Protein AF-A0AA36NAX4-F1 (afdb_monomer_lite)

pLDDT: mean 83.72, std 18.08, range [35.62, 98.75]

Radius of gyration: 23.45 Å; chains: 1; bounding box: 44×73×79 Å

Foldseek 3Di:
DFDDFPPLAFEFLQAAPVDDPDDPPCLRQVVFQPDADFQFWKWFQPVDLQDIWTWGFRDKDDDDDPDDPCVPVRLQVIWTFTQTPVRDTDTHRSVRITTAFDLDPSHAHEYEYADPNVLLVCLQIHAAALEQEEEEACQQVPSQVSNVSGYVAYEYEYQDPVRQVNNCVVCVPHHYDNDDLLPCLVVVLVVVLVSCVPRPGFYEYEYDPDDPDACLVVSSSSSSVSVSCVVSVHDGSYYYYHDNVLSNLLVVQADSSRGGPPSRVSSCVRNVCPDPVVVCCVVVDPPPDDPDDDDDDPDDDDDDDD

InterPro domains:
  IPR029063 S-adenosyl-L-methionine-dependent methyltransferase superfamily [G3DSA:3.40.50.150] (99-221)
  IPR029063 S-adenosyl-L-methionine-dependent methyltransferase superfamily [SSF53335] (93-196)

Organism: NCBI:txid2562239

Structure (mmCIF, N/CA/C/O backbone):
data_AF-A0AA36NAX4-F1
#
_entry.id   AF-A0AA36NAX4-F1
#
loop_
_atom_site.group_PDB
_atom_site.id
_atom_site.type_symbol
_atom_site.label_atom_id
_atom_site.label_alt_id
_atom_site.label_comp_id
_atom_site.label_asym_id
_atom_site.label_entity_id
_atom_site.label_seq_id
_atom_site.pdbx_PDB_ins_code
_atom_site.Cartn_x
_atom_site.Cartn_y
_atom_site.Cartn_z
_atom_site.occupancy
_atom_site.B_iso_or_equiv
_atom_site.auth_seq_id
_atom_site.auth_comp_id
_atom_site.auth_asym_id
_atom_site.auth_atom_id
_atom_site.pdbx_PDB_model_num
ATOM 1 N N . MET A 1 1 ? 23.632 -6.829 -11.478 1.00 77.12 1 MET A N 1
ATOM 2 C CA . MET A 1 1 ? 22.414 -7.329 -10.798 1.00 77.12 1 MET A CA 1
ATOM 3 C C . MET A 1 1 ? 21.857 -6.196 -9.960 1.00 77.12 1 MET A C 1
ATOM 5 O O . MET A 1 1 ? 22.645 -5.358 -9.546 1.00 77.12 1 MET A O 1
ATOM 9 N N . LEU A 1 2 ? 20.540 -6.130 -9.770 1.00 88.38 2 LEU A N 1
ATOM 10 C CA . LEU A 1 2 ? 19.934 -5.107 -8.916 1.00 88.38 2 LEU A CA 1
ATOM 11 C C . LEU A 1 2 ? 20.130 -5.489 -7.441 1.00 88.38 2 LEU A C 1
ATOM 13 O O . LEU A 1 2 ? 19.955 -6.659 -7.095 1.00 88.38 2 LEU A O 1
ATOM 17 N N . SER A 1 3 ? 20.492 -4.526 -6.590 1.00 94.94 3 SER A N 1
ATOM 18 C CA . SER A 1 3 ? 20.487 -4.693 -5.129 1.00 94.94 3 SER A CA 1
ATOM 19 C C . SER A 1 3 ? 19.069 -5.011 -4.641 1.00 94.94 3 SER A C 1
ATOM 21 O O . SER A 1 3 ? 18.100 -4.685 -5.326 1.00 94.94 3 SER A O 1
ATOM 23 N N . LEU A 1 4 ? 18.937 -5.688 -3.494 1.00 96.88 4 LEU A N 1
ATOM 24 C CA . LEU A 1 4 ? 17.644 -5.893 -2.831 1.00 96.88 4 LEU A CA 1
ATOM 25 C C . LEU A 1 4 ? 17.225 -4.569 -2.171 1.00 96.88 4 LEU A C 1
ATOM 27 O O . LEU A 1 4 ? 17.870 -4.175 -1.198 1.00 96.88 4 LEU A O 1
ATOM 31 N N . PRO A 1 5 ? 16.187 -3.872 -2.669 1.00 97.12 5 PRO A N 1
ATOM 32 C CA . PRO A 1 5 ? 15.693 -2.677 -2.007 1.00 97.12 5 PRO A CA 1
ATOM 33 C C . PRO A 1 5 ? 14.958 -3.062 -0.727 1.00 97.12 5 PRO A C 1
ATOM 35 O O . PRO A 1 5 ? 14.409 -4.162 -0.634 1.00 97.12 5 PRO A O 1
ATOM 38 N N . PHE A 1 6 ? 14.899 -2.148 0.242 1.00 96.88 6 PHE A N 1
ATOM 39 C CA . PHE A 1 6 ? 14.135 -2.357 1.475 1.00 96.88 6 PHE A CA 1
ATOM 40 C C . PHE A 1 6 ? 14.527 -3.662 2.194 1.00 96.88 6 PHE A C 1
ATOM 42 O O . PHE A 1 6 ? 13.666 -4.441 2.600 1.00 96.88 6 PHE A O 1
ATOM 49 N N . ALA A 1 7 ? 15.829 -3.943 2.314 1.00 96.06 7 ALA A N 1
ATOM 50 C CA . ALA A 1 7 ? 16.318 -5.190 2.914 1.00 96.06 7 ALA A CA 1
ATOM 51 C C . ALA A 1 7 ? 15.950 -5.328 4.406 1.00 96.06 7 ALA A C 1
ATOM 53 O O . ALA A 1 7 ? 15.834 -6.442 4.906 1.00 96.06 7 ALA A O 1
ATOM 54 N N . GLY A 1 8 ? 15.738 -4.202 5.100 1.00 94.7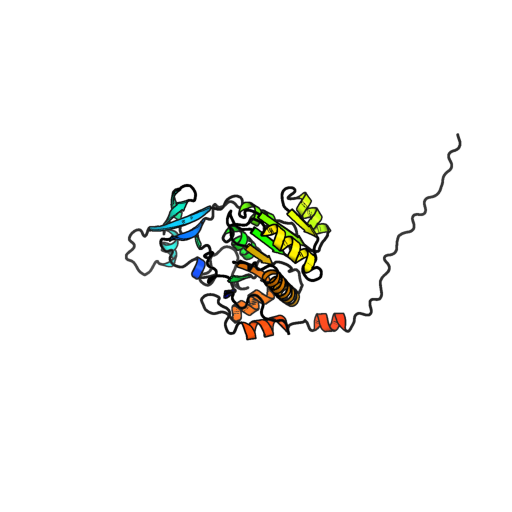5 8 GLY A N 1
ATOM 55 C CA . GLY A 1 8 ? 15.228 -4.166 6.475 1.00 94.75 8 GLY A CA 1
ATOM 56 C C . GLY A 1 8 ? 13.707 -4.313 6.590 1.00 94.75 8 GLY A C 1
ATOM 57 O O . GLY A 1 8 ? 13.187 -4.365 7.701 1.00 94.75 8 GLY A O 1
ATOM 58 N N . HIS A 1 9 ? 12.981 -4.369 5.470 1.00 96.06 9 HIS A N 1
ATOM 59 C CA . HIS A 1 9 ? 11.532 -4.541 5.467 1.00 96.06 9 HIS A CA 1
ATOM 60 C C . HIS A 1 9 ? 11.171 -6.013 5.374 1.00 96.06 9 HIS A C 1
ATOM 62 O O . HIS A 1 9 ? 11.840 -6.823 4.734 1.00 96.06 9 HIS A O 1
ATOM 68 N N . ARG A 1 10 ? 10.017 -6.351 5.934 1.00 95.06 10 ARG A N 1
ATOM 69 C CA . ARG A 1 10 ? 9.419 -7.663 5.753 1.00 95.06 10 ARG A CA 1
ATOM 70 C C . ARG A 1 10 ? 8.683 -7.729 4.416 1.00 95.06 10 ARG A C 1
ATOM 72 O O . ARG A 1 10 ? 7.673 -7.052 4.222 1.00 95.06 10 ARG A O 1
ATOM 79 N N . TRP A 1 11 ? 9.176 -8.560 3.504 1.00 96.12 11 TRP A N 1
ATOM 80 C CA . TRP A 1 11 ? 8.568 -8.771 2.191 1.00 96.12 11 TRP A CA 1
ATOM 81 C C . TRP A 1 11 ? 7.525 -9.878 2.232 1.00 96.12 11 TRP A C 1
ATOM 83 O O . TRP A 1 11 ? 7.811 -10.992 2.676 1.00 96.12 11 TRP A O 1
ATOM 93 N N . GLN A 1 12 ? 6.325 -9.576 1.740 1.00 94.31 12 GLN A N 1
ATOM 94 C CA . GLN A 1 12 ? 5.207 -10.506 1.773 1.00 94.31 12 GLN A CA 1
ATOM 95 C C . GLN A 1 12 ? 4.474 -10.573 0.431 1.00 94.31 12 GLN A C 1
ATOM 97 O O . GLN A 1 12 ? 4.170 -9.553 -0.194 1.00 94.31 12 GLN A O 1
ATOM 102 N N . CYS A 1 13 ? 4.128 -11.787 0.004 1.00 92.69 13 CYS A N 1
ATOM 103 C CA . CYS A 1 13 ? 3.088 -12.002 -0.989 1.00 92.69 13 CYS A CA 1
ATOM 104 C C . CYS A 1 13 ? 1.741 -11.764 -0.308 1.00 92.69 13 CYS A C 1
ATOM 106 O O . CYS A 1 13 ? 1.231 -12.621 0.411 1.00 92.69 13 CYS A O 1
ATOM 108 N N . ALA A 1 14 ? 1.186 -10.571 -0.503 1.00 88.19 14 ALA A N 1
ATOM 109 C CA . ALA A 1 14 ? -0.112 -10.250 0.052 1.00 88.19 14 ALA A CA 1
ATOM 110 C C . ALA A 1 14 ? -1.218 -10.923 -0.754 1.00 88.19 14 ALA A C 1
ATOM 112 O O . ALA A 1 14 ? -2.140 -11.403 -0.126 1.00 88.19 14 ALA A O 1
ATOM 113 N N . GLN A 1 15 ? -1.142 -10.977 -2.091 1.00 86.31 15 GLN A N 1
ATOM 114 C CA . GLN A 1 15 ? -2.156 -11.638 -2.924 1.00 86.31 15 GLN A CA 1
ATOM 115 C C . GLN A 1 15 ? -1.550 -12.375 -4.129 1.00 86.31 15 GLN A C 1
ATOM 117 O O . GLN A 1 15 ? -0.899 -11.748 -4.970 1.00 86.31 15 GLN A O 1
ATOM 122 N N . GLY A 1 16 ? -1.842 -13.671 -4.262 1.00 75.69 16 GLY A N 1
ATOM 123 C CA . GLY A 1 16 ? -1.428 -14.516 -5.388 1.00 75.69 16 GLY A CA 1
ATOM 124 C C . GLY A 1 16 ? -2.436 -14.574 -6.555 1.00 75.69 16 GLY A C 1
ATOM 125 O O . GLY A 1 16 ? -3.598 -14.200 -6.408 1.00 75.69 16 GLY A O 1
ATOM 126 N N . PRO A 1 17 ? -2.039 -15.101 -7.732 1.00 80.38 17 PRO A N 1
ATOM 127 C CA . PRO A 1 17 ? -2.880 -15.154 -8.940 1.00 80.38 17 PRO A CA 1
ATOM 128 C C . PRO A 1 17 ? -4.111 -16.066 -8.827 1.00 80.38 17 PRO A C 1
ATOM 130 O O . PRO A 1 17 ? -5.062 -15.917 -9.589 1.00 80.38 17 PRO A O 1
ATOM 133 N N . LYS A 1 18 ? -4.092 -17.044 -7.914 1.00 80.06 18 LYS A N 1
ATOM 134 C CA . LYS A 1 18 ? -5.198 -17.999 -7.715 1.00 80.06 18 LYS A CA 1
ATOM 135 C C . LYS A 1 18 ? -6.287 -17.465 -6.780 1.00 80.06 18 LYS A C 1
ATOM 137 O O . LYS A 1 18 ? -7.308 -18.121 -6.602 1.00 80.06 18 LYS A O 1
ATOM 142 N N . GLU A 1 19 ? -6.068 -16.304 -6.173 1.00 71.31 19 GLU A N 1
ATOM 143 C CA . GLU A 1 19 ? -6.974 -15.720 -5.190 1.00 71.31 19 GLU A CA 1
ATOM 144 C C . GLU A 1 19 ? -7.955 -14.788 -5.904 1.00 71.31 19 GLU A C 1
ATOM 146 O O . GLU A 1 19 ? -7.563 -13.785 -6.509 1.00 71.31 19 GLU A O 1
ATOM 151 N N . GLN A 1 20 ? -9.237 -15.156 -5.878 1.00 63.59 20 GLN A N 1
ATOM 152 C CA . GLN A 1 20 ? -10.295 -14.416 -6.560 1.00 63.59 20 GLN A CA 1
ATOM 153 C C . GLN A 1 20 ? -10.750 -13.170 -5.784 1.00 63.59 20 GLN A C 1
ATOM 155 O O . GLN A 1 20 ? -10.435 -12.952 -4.615 1.00 63.59 20 GLN A O 1
ATOM 160 N N . ARG A 1 21 ? -11.514 -12.325 -6.477 1.00 64.50 21 ARG A N 1
ATOM 161 C CA . ARG A 1 21 ? -12.060 -11.062 -5.977 1.00 64.50 21 ARG A CA 1
ATOM 162 C C . ARG A 1 21 ? -13.162 -11.322 -4.942 1.00 64.50 21 ARG A C 1
ATOM 164 O O . ARG A 1 21 ? -14.102 -12.046 -5.235 1.00 64.50 21 ARG A O 1
ATOM 171 N N . GLY A 1 22 ? -13.099 -10.650 -3.793 1.00 54.47 22 GLY A N 1
ATOM 172 C CA . GLY A 1 22 ? -14.242 -10.508 -2.877 1.00 54.47 22 GLY A CA 1
ATOM 173 C C . GLY A 1 22 ? -14.146 -11.283 -1.565 1.00 54.47 22 GLY A C 1
ATOM 174 O O . GLY A 1 22 ? -14.607 -10.763 -0.552 1.00 54.47 22 GLY A O 1
ATOM 175 N N . ASP A 1 23 ? -13.461 -12.425 -1.538 1.00 50.50 23 ASP A N 1
ATOM 176 C CA . ASP A 1 23 ? -13.314 -13.211 -0.314 1.00 50.50 23 ASP A CA 1
ATOM 177 C C . ASP A 1 23 ? -11.950 -12.977 0.337 1.00 50.50 23 ASP A C 1
ATOM 179 O O . ASP A 1 23 ? -10.900 -12.999 -0.306 1.00 50.50 23 ASP A O 1
ATOM 183 N N . PHE A 1 24 ? -11.973 -12.722 1.644 1.00 53.16 24 PHE A N 1
ATOM 184 C CA . PHE A 1 24 ? -10.791 -12.792 2.494 1.00 53.16 24 PHE A CA 1
ATOM 185 C C . PHE A 1 24 ? -10.328 -14.254 2.516 1.00 53.16 24 PHE A C 1
ATOM 187 O O . PHE A 1 24 ? -10.783 -15.039 3.348 1.00 53.16 24 PHE A O 1
ATOM 194 N N . PHE A 1 25 ? -9.507 -14.666 1.548 1.00 50.22 25 PHE A N 1
ATOM 195 C CA . PHE A 1 25 ? -9.034 -16.045 1.515 1.00 50.22 25 PHE A CA 1
ATOM 196 C C . PHE A 1 25 ? -8.215 -16.340 2.783 1.00 50.22 25 PHE A C 1
ATOM 198 O O . PHE A 1 25 ? -7.435 -15.493 3.206 1.00 50.22 25 PHE A O 1
ATOM 205 N N . PRO A 1 26 ? -8.312 -17.545 3.372 1.00 46.97 26 PRO A N 1
ATOM 206 C CA . PRO A 1 26 ? -7.581 -17.910 4.593 1.00 46.97 26 PRO A CA 1
ATOM 207 C C . PRO A 1 26 ? -6.050 -17.778 4.501 1.00 46.97 26 PRO A C 1
ATOM 209 O O . PRO A 1 26 ? -5.373 -17.741 5.526 1.00 46.97 26 PRO A O 1
ATOM 212 N N . ARG A 1 27 ? -5.499 -17.732 3.280 1.00 50.09 27 ARG A N 1
ATOM 213 C CA . ARG A 1 27 ? -4.065 -17.529 3.009 1.00 50.09 27 ARG A CA 1
ATOM 214 C C . ARG A 1 27 ? -3.695 -16.065 2.762 1.00 50.09 27 ARG A C 1
ATOM 216 O O . ARG A 1 27 ? -2.524 -15.719 2.868 1.00 50.09 27 ARG A O 1
ATOM 223 N N . TRP A 1 28 ? -4.686 -15.217 2.487 1.00 53.88 28 TRP A N 1
ATOM 224 C CA . TRP A 1 28 ? -4.515 -13.786 2.281 1.00 53.88 28 TRP A CA 1
ATOM 225 C C . TRP A 1 28 ? -4.147 -13.148 3.615 1.00 53.88 28 TRP A C 1
ATOM 227 O O . TRP A 1 28 ? -5.015 -12.992 4.471 1.00 53.88 28 TRP A O 1
ATOM 237 N N . ALA A 1 29 ? -2.857 -12.847 3.799 1.00 59.88 29 ALA A N 1
ATOM 238 C CA . ALA A 1 29 ? -2.306 -12.197 4.981 1.00 59.88 29 ALA A CA 1
ATOM 239 C C . ALA A 1 29 ? -3.012 -12.660 6.265 1.00 59.88 29 ALA A C 1
ATOM 241 O O . ALA A 1 29 ? -3.766 -11.910 6.876 1.00 59.88 29 ALA A O 1
ATOM 242 N N . SER A 1 30 ? -2.798 -13.911 6.679 1.00 62.91 30 SER A N 1
ATOM 243 C CA . SER A 1 30 ? -3.402 -14.470 7.904 1.00 62.91 30 SER A CA 1
ATOM 244 C C . SER A 1 30 ? -3.198 -13.571 9.135 1.00 62.91 30 SER A C 1
ATOM 246 O O . SER A 1 30 ? -3.990 -13.579 10.071 1.00 62.91 30 SER A O 1
ATOM 248 N N . GLN A 1 31 ? -2.178 -12.717 9.102 1.00 69.56 31 GLN A N 1
ATOM 249 C CA . GLN A 1 31 ? -1.897 -11.671 10.085 1.00 69.56 31 GLN A CA 1
ATOM 250 C C . GLN A 1 31 ? -2.885 -10.503 10.086 1.00 69.56 31 GLN A C 1
ATOM 252 O O . GLN A 1 31 ? -2.986 -9.813 11.090 1.00 69.56 31 GLN A O 1
ATOM 257 N N . LEU A 1 32 ? -3.607 -10.260 8.999 1.00 71.81 32 LEU A N 1
ATOM 258 C CA . LEU A 1 32 ? -4.651 -9.246 8.902 1.00 71.81 32 LEU A CA 1
ATOM 259 C C . LEU A 1 32 ? -6.005 -9.732 9.436 1.00 71.81 32 LEU A C 1
ATOM 261 O O . LEU A 1 32 ? -6.805 -8.905 9.870 1.00 71.81 32 LEU A O 1
ATOM 265 N N . PHE A 1 33 ? -6.244 -11.052 9.415 1.00 70.25 33 PHE A N 1
ATOM 266 C CA . PHE A 1 33 ? -7.544 -11.678 9.730 1.00 70.25 33 PHE A CA 1
ATOM 267 C C . PHE A 1 33 ? -7.512 -12.694 10.869 1.00 70.25 33 PHE A C 1
ATOM 269 O O . PHE A 1 33 ? -8.559 -13.238 11.241 1.00 70.25 33 PHE A O 1
ATOM 276 N N . GLY A 1 34 ? -6.330 -12.957 11.427 1.00 76.00 34 GLY A N 1
ATOM 277 C CA . GLY A 1 34 ? -6.166 -13.765 12.626 1.00 76.00 34 GLY A CA 1
ATOM 278 C C . GLY A 1 34 ? -6.962 -13.201 13.810 1.00 76.00 34 GLY A C 1
ATOM 279 O O . GLY A 1 34 ? -7.587 -12.145 13.696 1.00 76.00 34 GLY A O 1
ATOM 280 N N . PRO A 1 35 ? -6.970 -13.898 14.955 1.00 83.44 35 PRO A N 1
ATOM 281 C CA . PRO A 1 35 ? -7.659 -13.416 16.149 1.00 83.44 35 PRO A CA 1
ATOM 282 C C . PRO A 1 35 ? -7.229 -11.986 16.488 1.00 83.44 35 PRO A C 1
ATOM 284 O O . PRO A 1 35 ? -6.025 -11.700 16.507 1.00 83.44 35 PRO A O 1
ATOM 287 N N . PHE A 1 36 ? -8.206 -11.106 16.708 1.00 88.38 36 PHE A N 1
ATOM 288 C CA . PHE A 1 36 ? -7.967 -9.718 17.096 1.00 88.38 36 PHE A CA 1
ATOM 289 C C . PHE A 1 36 ? -7.667 -9.654 18.593 1.00 88.38 36 PHE A C 1
ATOM 291 O O . PHE A 1 36 ? -8.252 -10.388 19.386 1.00 88.38 36 PHE A O 1
ATOM 298 N N . ARG A 1 37 ? -6.736 -8.790 18.986 1.00 91.69 37 ARG A N 1
ATOM 299 C CA . ARG A 1 37 ? -6.326 -8.600 20.379 1.00 91.69 37 ARG A CA 1
ATOM 300 C C . ARG A 1 37 ? -6.706 -7.197 20.844 1.00 91.69 37 ARG A C 1
ATOM 302 O O . ARG A 1 37 ? -6.683 -6.279 20.027 1.00 91.69 37 ARG A O 1
ATOM 309 N N . PRO A 1 38 ? -7.032 -7.006 22.134 1.00 94.56 38 PRO A N 1
ATOM 310 C CA . PRO A 1 38 ? -7.132 -5.669 22.707 1.00 94.56 38 PRO A CA 1
ATOM 311 C C . PRO A 1 38 ? -5.889 -4.829 22.379 1.00 94.56 38 PRO A C 1
ATOM 313 O O . PRO A 1 38 ? -4.770 -5.324 22.510 1.00 94.56 38 PRO A O 1
ATOM 316 N N . GLY A 1 39 ? -6.092 -3.591 21.933 1.00 93.69 39 GLY A N 1
ATOM 317 C CA . GLY A 1 39 ? -5.038 -2.679 21.483 1.00 93.69 39 GLY A CA 1
ATOM 318 C C . GLY A 1 39 ? -4.692 -2.770 19.992 1.00 93.69 39 GLY A C 1
ATOM 319 O O . GLY A 1 39 ? -4.029 -1.872 19.476 1.00 93.69 39 GLY A O 1
ATOM 320 N N . ASP A 1 40 ? -5.152 -3.797 19.266 1.00 93.56 40 ASP A N 1
ATOM 321 C CA . ASP A 1 40 ? -4.969 -3.846 17.812 1.00 93.56 40 ASP A CA 1
ATOM 322 C C . ASP A 1 40 ? -5.661 -2.653 17.147 1.00 93.56 40 ASP A C 1
ATOM 324 O O . ASP A 1 40 ? -6.830 -2.372 17.414 1.00 93.56 40 ASP A O 1
ATOM 328 N N . VAL A 1 41 ? -4.986 -2.013 16.195 1.00 94.38 41 VAL A N 1
ATOM 329 C CA . VAL A 1 41 ? -5.625 -1.030 15.314 1.00 94.38 41 VAL A CA 1
ATOM 330 C C . VAL A 1 41 ? -6.233 -1.759 14.121 1.00 94.38 41 VAL A C 1
ATOM 332 O O . VAL A 1 41 ? -5.578 -2.579 13.475 1.00 94.38 41 VAL A O 1
ATOM 335 N N . VAL A 1 42 ? -7.490 -1.461 13.808 1.00 94.00 42 VAL A N 1
ATOM 336 C CA . VAL A 1 42 ? -8.226 -2.045 12.684 1.00 94.00 42 VAL A CA 1
ATOM 337 C C . VAL A 1 42 ? -8.839 -0.966 11.804 1.00 94.00 42 VAL A C 1
ATOM 339 O O . VAL A 1 42 ? -9.363 0.030 12.294 1.00 94.00 42 VAL A O 1
ATOM 342 N N . ALA A 1 43 ? -8.817 -1.184 10.495 1.00 92.81 43 ALA A N 1
ATOM 343 C CA . ALA A 1 43 ? -9.618 -0.450 9.538 1.00 92.81 43 ALA A CA 1
ATOM 344 C C . ALA A 1 43 ? -11.001 -1.092 9.438 1.00 92.81 43 ALA A C 1
ATOM 346 O O . ALA A 1 43 ? -11.133 -2.302 9.234 1.00 92.81 43 ALA A O 1
ATOM 347 N N . VAL A 1 44 ? -12.033 -0.265 9.572 1.00 90.69 44 VAL A N 1
ATOM 348 C CA . VAL A 1 44 ? -13.432 -0.678 9.473 1.00 90.69 44 VAL A CA 1
ATOM 349 C C . VAL A 1 44 ? -13.964 -0.386 8.073 1.00 90.69 44 VAL A C 1
ATOM 351 O O . VAL A 1 44 ? -14.040 0.769 7.654 1.00 90.69 44 VAL A O 1
ATOM 354 N N . ASP A 1 45 ? -14.403 -1.429 7.374 1.00 86.69 45 ASP A N 1
ATOM 355 C CA . ASP A 1 45 ? -15.119 -1.330 6.106 1.00 86.69 45 ASP A CA 1
ATOM 356 C C . ASP A 1 45 ? -16.517 -0.742 6.335 1.00 86.69 45 ASP A C 1
ATOM 358 O O . ASP A 1 45 ? -17.405 -1.384 6.908 1.00 86.69 45 ASP A O 1
ATOM 362 N N . GLN A 1 46 ? -16.726 0.497 5.889 1.00 80.38 46 GLN A N 1
ATOM 363 C CA . GLN A 1 46 ? -18.001 1.205 6.004 1.00 80.38 46 GLN A CA 1
ATOM 364 C C . GLN A 1 46 ? -18.939 0.987 4.808 1.00 80.38 46 GLN A C 1
ATOM 366 O O . GLN A 1 46 ? -19.957 1.668 4.724 1.00 80.38 46 GLN A O 1
ATOM 371 N N . HIS A 1 47 ? -18.624 0.071 3.884 1.00 77.88 47 HIS A N 1
ATOM 372 C CA . HIS A 1 47 ? -19.327 -0.104 2.603 1.00 77.88 47 HIS A CA 1
ATOM 373 C C . HIS A 1 47 ? -19.322 1.146 1.705 1.00 77.88 47 HIS A C 1
ATOM 375 O O . HIS A 1 47 ? -20.000 1.183 0.681 1.00 77.88 47 HIS A O 1
ATOM 381 N N . THR A 1 48 ? -18.536 2.164 2.057 1.00 74.88 48 THR A N 1
ATOM 382 C CA . THR A 1 48 ? -18.321 3.362 1.248 1.00 74.88 48 THR A CA 1
ATOM 383 C C . THR A 1 48 ? -16.826 3.556 1.042 1.00 74.88 48 THR A C 1
ATOM 385 O O . THR A 1 48 ? -16.018 3.225 1.906 1.00 74.88 48 THR A O 1
ATOM 388 N N . ASN A 1 49 ? -16.446 4.096 -0.116 1.00 65.38 49 ASN A N 1
ATOM 389 C CA . ASN A 1 49 ? -15.045 4.426 -0.398 1.00 65.38 49 ASN A CA 1
ATOM 390 C C . ASN A 1 49 ? -14.621 5.761 0.222 1.00 65.38 49 ASN A C 1
ATOM 392 O O . ASN A 1 49 ? -13.443 6.084 0.197 1.00 65.38 49 ASN A O 1
ATOM 396 N N . GLN A 1 50 ? -15.575 6.545 0.727 1.00 64.94 50 GLN A N 1
ATOM 397 C CA . GLN A 1 50 ? -15.336 7.933 1.116 1.00 64.94 50 GLN A CA 1
ATOM 398 C C . GLN A 1 50 ? -14.894 8.078 2.567 1.00 64.94 50 GLN A C 1
ATOM 400 O O . GLN A 1 50 ? -14.327 9.102 2.931 1.00 64.94 50 GLN A O 1
ATOM 405 N N . ARG A 1 51 ? -15.179 7.084 3.415 1.00 67.94 51 ARG A N 1
ATOM 406 C CA . ARG A 1 51 ? -14.835 7.118 4.834 1.00 67.94 51 ARG A CA 1
ATOM 407 C C . ARG A 1 51 ? -14.493 5.709 5.285 1.00 67.94 51 ARG A C 1
ATOM 409 O O . ARG A 1 51 ? -15.351 4.831 5.284 1.00 67.94 51 ARG A O 1
ATOM 416 N N . HIS A 1 52 ? -13.244 5.489 5.668 1.00 70.62 52 HIS A N 1
ATOM 417 C CA . HIS A 1 52 ? -12.931 4.401 6.582 1.00 70.62 52 HIS A CA 1
ATOM 418 C C . HIS A 1 52 ? -12.600 5.002 7.938 1.00 70.62 52 HIS A C 1
ATOM 420 O O . HIS A 1 52 ? -12.264 6.180 8.065 1.00 70.62 52 HIS A O 1
ATOM 426 N N . LEU A 1 53 ? -12.696 4.162 8.955 1.00 85.44 53 LEU A N 1
ATOM 427 C CA . LEU A 1 53 ? -12.397 4.530 10.320 1.00 85.44 53 LEU A CA 1
ATOM 428 C C . LEU A 1 53 ? -11.361 3.550 10.845 1.00 85.44 53 LEU A C 1
ATOM 430 O O . LEU A 1 53 ? -11.623 2.346 10.878 1.00 85.44 53 LEU A O 1
ATOM 434 N N . HIS A 1 54 ? -10.190 4.064 11.211 1.00 93.31 54 HIS A N 1
ATOM 435 C CA . HIS A 1 54 ? -9.285 3.319 12.071 1.00 93.31 54 HIS A CA 1
ATOM 436 C C . HIS A 1 54 ? -9.845 3.357 13.491 1.00 93.31 54 HIS A C 1
ATOM 438 O O . HIS A 1 54 ? -10.281 4.405 13.971 1.00 93.31 54 HIS A O 1
ATOM 444 N N . ALA A 1 55 ? -9.875 2.199 14.129 1.00 94.88 55 ALA A N 1
ATOM 445 C CA . ALA A 1 55 ? -10.382 2.022 15.474 1.00 94.88 55 ALA A CA 1
ATOM 446 C C . ALA A 1 55 ? -9.479 1.056 16.235 1.00 94.88 55 ALA A C 1
ATOM 448 O O . ALA A 1 55 ? -8.816 0.214 15.634 1.00 94.88 55 ALA A O 1
ATOM 449 N N . GLU A 1 56 ? -9.468 1.173 17.552 1.00 96.19 56 GLU A N 1
ATOM 450 C CA . GLU A 1 56 ? -8.743 0.262 18.427 1.00 96.19 56 GLU A CA 1
ATOM 451 C C . GLU A 1 56 ? -9.681 -0.852 18.888 1.00 96.19 56 GLU A C 1
ATOM 453 O O . GLU A 1 56 ? -10.817 -0.603 19.300 1.00 96.19 56 GLU A O 1
ATOM 458 N N . VAL A 1 57 ? -9.225 -2.096 18.829 1.00 95.94 57 VAL A N 1
ATOM 459 C CA . VAL A 1 57 ? -9.953 -3.233 19.383 1.00 95.94 57 VAL A CA 1
ATOM 460 C C . VAL A 1 57 ? -9.909 -3.140 20.902 1.00 95.94 57 VAL A C 1
ATOM 462 O O . VAL A 1 57 ? -8.842 -3.151 21.501 1.00 95.94 57 VAL A O 1
ATOM 465 N N . VAL A 1 58 ? -11.073 -3.094 21.545 1.00 96.62 58 VAL A N 1
ATOM 466 C CA . VAL A 1 58 ? -11.178 -3.148 23.011 1.00 96.62 58 VAL A CA 1
ATOM 467 C C . VAL A 1 58 ? -11.252 -4.597 23.475 1.00 96.62 58 VAL A C 1
ATOM 469 O O . VAL A 1 58 ? -10.566 -4.984 24.414 1.00 96.62 58 VAL A O 1
ATOM 472 N N . ARG A 1 59 ? -12.093 -5.405 22.820 1.00 94.00 59 ARG A N 1
ATOM 473 C CA . ARG A 1 59 ? -12.204 -6.856 23.035 1.00 94.00 59 ARG A CA 1
ATOM 474 C C . ARG A 1 59 ? -13.002 -7.521 21.917 1.00 94.00 59 ARG A C 1
ATOM 476 O O . ARG A 1 59 ? -13.837 -6.878 21.279 1.00 94.00 59 ARG A O 1
ATOM 483 N N . GLU A 1 60 ? -12.786 -8.817 21.733 1.00 88.19 60 GLU A N 1
ATOM 484 C CA . GLU A 1 60 ? -13.650 -9.671 20.915 1.00 88.19 60 GLU A CA 1
ATOM 485 C C . GLU A 1 60 ? -14.870 -10.094 21.747 1.00 88.19 60 GLU A C 1
ATOM 487 O O . GLU A 1 60 ? -14.741 -10.499 22.905 1.00 88.19 60 GLU A O 1
ATOM 492 N N . LEU A 1 61 ? -16.067 -9.933 21.183 1.00 83.25 61 LEU A N 1
ATOM 493 C CA . LEU A 1 61 ? -17.318 -10.381 21.780 1.00 83.25 61 LEU A CA 1
ATOM 494 C C . LEU A 1 61 ? -17.609 -11.773 21.221 1.00 83.25 61 LEU A C 1
ATOM 496 O O . LEU A 1 61 ? -18.097 -11.926 20.100 1.00 83.25 61 LEU A O 1
ATOM 500 N N . VAL A 1 62 ? -17.242 -12.793 21.993 1.00 77.56 62 VAL A N 1
ATOM 501 C CA . VAL A 1 62 ? -17.598 -14.181 21.697 1.00 77.56 62 VAL A CA 1
ATOM 502 C C . VAL A 1 62 ? -18.874 -14.490 22.468 1.00 77.56 62 VAL A C 1
ATOM 504 O O . VAL A 1 62 ? -18.845 -14.600 23.692 1.00 77.56 62 VAL A O 1
ATOM 507 N N . GLU A 1 63 ? -20.004 -14.602 21.775 1.00 61.91 63 GLU A N 1
ATOM 508 C CA . GLU A 1 63 ? -21.199 -15.189 22.385 1.00 61.91 63 GLU A CA 1
ATOM 509 C C . GLU A 1 63 ? -20.998 -16.705 22.493 1.00 61.91 63 GLU A C 1
ATOM 511 O O . GLU A 1 63 ? -20.642 -17.355 21.510 1.00 61.91 63 GLU A O 1
ATOM 516 N N . GLY A 1 64 ? -21.162 -17.238 23.710 1.00 54.00 64 GLY A N 1
ATOM 517 C CA . GLY A 1 64 ? -20.783 -18.591 24.128 1.00 54.00 64 GLY A CA 1
ATOM 518 C C . GLY A 1 64 ? -21.244 -19.711 23.196 1.00 54.00 64 GLY A C 1
ATOM 519 O O . GLY A 1 64 ? -22.372 -20.189 23.280 1.00 54.00 64 GLY A O 1
ATOM 520 N N . LEU A 1 65 ? -20.331 -20.167 22.344 1.00 53.53 65 LEU A N 1
ATOM 521 C CA . LEU A 1 65 ? -20.541 -21.282 21.430 1.00 53.53 65 LEU A CA 1
ATOM 522 C C . LEU A 1 65 ? -19.559 -22.397 21.784 1.00 53.53 65 LEU A C 1
ATOM 524 O O . LEU A 1 65 ? -18.403 -22.370 21.376 1.00 53.53 65 LEU A O 1
ATOM 528 N N . GLU A 1 66 ? -20.036 -23.373 22.554 1.00 51.75 66 GLU A N 1
ATOM 529 C CA . GLU A 1 66 ? -19.273 -24.545 23.007 1.00 51.75 66 GLU A CA 1
ATOM 530 C C . GLU A 1 66 ? -19.227 -25.697 21.978 1.00 51.75 66 GLU A C 1
ATOM 532 O O . GLU A 1 66 ? -19.238 -26.863 22.358 1.00 51.75 66 GLU A O 1
ATOM 537 N N . HIS A 1 67 ? -19.191 -25.431 20.665 1.00 52.41 67 HIS A N 1
ATOM 538 C CA . HIS A 1 67 ? -19.158 -26.523 19.677 1.00 52.41 67 HIS A CA 1
ATOM 539 C C . HIS A 1 67 ? -18.142 -26.331 18.543 1.00 52.41 67 HIS A C 1
ATOM 541 O O . HIS A 1 67 ? -18.221 -25.386 17.756 1.00 52.41 67 HIS A O 1
ATOM 547 N N . ASP A 1 68 ? -17.238 -27.311 18.439 1.00 55.28 68 ASP A N 1
ATOM 548 C CA . ASP A 1 68 ? -16.061 -27.364 17.559 1.00 55.28 68 ASP A CA 1
ATOM 549 C C . ASP A 1 68 ? -16.364 -27.471 16.050 1.00 55.28 68 ASP A C 1
ATOM 551 O O . ASP A 1 68 ? -15.504 -27.170 15.223 1.00 55.28 68 ASP A O 1
ATOM 555 N N . GLU A 1 69 ? -17.578 -27.845 15.638 1.00 48.03 69 GLU A N 1
ATOM 556 C CA . GLU A 1 69 ? -17.821 -28.251 14.240 1.00 48.03 69 GLU A CA 1
ATOM 557 C C . GLU A 1 69 ? -18.360 -27.143 13.308 1.00 48.03 69 GLU A C 1
ATOM 559 O O . GLU A 1 69 ? -18.479 -27.350 12.101 1.00 48.03 69 GLU A O 1
ATOM 564 N N . LEU A 1 70 ? -18.624 -25.926 13.806 1.00 53.19 70 LEU A N 1
ATOM 565 C CA . LEU A 1 70 ? -19.189 -24.815 13.007 1.00 53.19 70 LEU A CA 1
ATOM 566 C C . LEU A 1 70 ? -18.268 -23.585 12.877 1.00 53.19 70 LEU A C 1
ATOM 568 O O . LEU A 1 70 ? -18.726 -22.466 12.631 1.00 53.19 70 LEU A O 1
ATOM 572 N N . PHE A 1 71 ? -16.954 -23.776 12.986 1.00 54.00 71 PHE A N 1
ATOM 573 C CA . PHE A 1 71 ? -15.963 -22.692 13.063 1.00 54.00 71 PHE A CA 1
ATOM 574 C C . PHE A 1 71 ? -16.019 -21.681 11.893 1.00 54.00 71 PHE A C 1
ATOM 576 O O . PHE A 1 71 ? -15.861 -20.475 12.088 1.00 54.00 71 PHE A O 1
ATOM 583 N N . SER A 1 72 ? -16.302 -22.132 10.666 1.00 54.50 72 SER A N 1
ATOM 584 C CA . SER A 1 72 ? -16.327 -21.268 9.471 1.00 54.50 72 SER A CA 1
ATOM 585 C C . SER A 1 72 ? -17.619 -20.449 9.322 1.00 54.50 72 SER A C 1
ATOM 587 O O . SER A 1 72 ? -17.596 -19.332 8.798 1.00 54.50 72 SER A O 1
ATOM 589 N N . GLY A 1 73 ? -18.749 -20.972 9.809 1.00 55.06 73 GLY A N 1
ATOM 590 C CA . GLY A 1 73 ? -20.030 -20.264 9.847 1.00 55.06 73 GLY A CA 1
ATOM 591 C C . GLY A 1 73 ? -20.127 -19.280 11.015 1.00 55.06 73 GLY A C 1
ATOM 592 O O . GLY A 1 73 ? -20.715 -18.207 10.866 1.00 55.06 73 GLY A O 1
ATOM 593 N N . LEU A 1 74 ? -19.507 -19.613 12.152 1.00 53.50 74 LEU A N 1
ATOM 594 C CA . LEU A 1 74 ? -19.589 -18.854 13.403 1.00 53.50 74 LEU A CA 1
ATOM 595 C C . LEU A 1 74 ? -18.691 -17.614 13.435 1.00 53.50 74 LEU A C 1
ATOM 597 O O . LEU A 1 74 ? -19.118 -16.586 13.955 1.00 53.50 74 LEU A O 1
ATOM 601 N N . LEU A 1 75 ? -17.535 -17.629 12.757 1.00 57.53 75 LEU A N 1
ATOM 602 C CA . LEU A 1 75 ? -16.712 -16.423 12.559 1.00 57.53 75 LEU A CA 1
ATOM 603 C C . LEU A 1 75 ? -17.480 -15.264 11.894 1.00 57.53 75 LEU A C 1
ATOM 605 O O . LEU A 1 75 ? -17.092 -14.103 12.022 1.00 57.53 75 LEU A O 1
ATOM 609 N N . ARG A 1 76 ? -18.595 -15.547 11.200 1.00 59.03 76 ARG A N 1
ATOM 610 C CA . ARG A 1 76 ? -19.469 -14.515 10.615 1.00 59.03 76 ARG A CA 1
ATOM 611 C C . ARG A 1 76 ? -20.309 -13.764 11.650 1.00 59.03 76 ARG A C 1
ATOM 613 O O . ARG A 1 76 ? -20.836 -12.710 11.296 1.00 59.03 76 ARG A O 1
ATOM 620 N N . ARG A 1 77 ? -20.465 -14.313 12.858 1.00 69.19 77 ARG A N 1
ATOM 621 C CA . ARG A 1 77 ? -21.263 -13.751 13.959 1.00 69.19 77 ARG A CA 1
ATOM 622 C C . ARG A 1 77 ? -20.415 -13.108 15.055 1.00 69.19 77 ARG A C 1
ATOM 624 O O . ARG A 1 77 ? -20.973 -12.406 15.882 1.00 69.19 77 ARG A O 1
ATOM 631 N N . CYS A 1 78 ? -19.097 -13.310 15.051 1.00 77.81 78 CYS A N 1
ATOM 632 C CA . CYS A 1 78 ? -18.213 -12.629 15.991 1.00 77.81 78 CYS A CA 1
ATOM 633 C C . CYS A 1 78 ? -18.246 -11.117 15.749 1.00 77.81 78 CYS A C 1
ATOM 635 O O . CYS A 1 78 ? -18.049 -10.642 14.622 1.00 77.81 78 CYS A O 1
ATOM 637 N N . GLU A 1 79 ? -18.448 -10.366 16.824 1.00 89.31 79 GLU A N 1
ATOM 638 C CA . GLU A 1 79 ? -18.381 -8.913 16.824 1.00 89.31 79 GLU A CA 1
ATOM 639 C C . GLU A 1 79 ? -17.162 -8.447 17.615 1.00 89.31 79 GLU A C 1
ATOM 641 O O . GLU A 1 79 ? -16.701 -9.093 18.555 1.00 89.31 79 GLU A O 1
ATOM 646 N N . LEU A 1 80 ? -16.615 -7.309 17.215 1.00 90.75 80 LEU A N 1
ATOM 647 C CA . LEU A 1 80 ? -15.555 -6.630 17.935 1.00 90.75 80 LEU A CA 1
ATOM 648 C C . LEU A 1 80 ? -16.150 -5.403 18.605 1.00 90.75 80 LEU A C 1
ATOM 650 O O . LEU A 1 80 ? -16.847 -4.618 17.959 1.00 90.75 80 LEU A O 1
ATOM 654 N N . LEU A 1 81 ? -15.840 -5.214 19.884 1.00 95.38 81 LEU A N 1
ATOM 655 C CA . LEU A 1 81 ? -16.043 -3.927 20.529 1.00 95.38 81 LEU A CA 1
ATOM 656 C C . LEU A 1 81 ? -14.841 -3.047 20.195 1.00 95.38 81 LEU A C 1
ATOM 658 O O . LEU A 1 81 ? -13.719 -3.356 20.596 1.00 95.38 81 LEU A O 1
ATOM 662 N N . LEU A 1 82 ? -15.079 -1.967 19.460 1.00 95.81 82 LEU A N 1
ATOM 663 C CA . LEU A 1 82 ? -14.047 -1.056 18.983 1.00 95.81 82 LEU A CA 1
ATOM 664 C C . LEU A 1 82 ? -14.177 0.314 19.642 1.00 95.81 82 LEU A C 1
ATOM 666 O O . LEU A 1 82 ? -15.293 0.799 19.833 1.00 95.81 82 LEU A O 1
ATOM 670 N N . ARG A 1 83 ? -13.043 0.955 19.922 1.00 96.44 83 ARG A N 1
ATOM 671 C CA . ARG A 1 83 ? -12.937 2.363 20.305 1.00 96.44 83 ARG A CA 1
ATOM 672 C C . ARG A 1 83 ? -12.574 3.188 19.080 1.00 96.44 83 ARG A C 1
ATOM 674 O O . ARG A 1 83 ? -11.546 2.959 18.447 1.00 96.44 83 ARG A O 1
ATOM 681 N N . LEU A 1 84 ? -13.438 4.129 18.734 1.00 93.38 84 LEU A N 1
ATOM 682 C CA . LEU A 1 84 ? -13.251 5.011 17.591 1.00 93.38 84 LEU A CA 1
ATOM 683 C C . LEU A 1 84 ? -12.351 6.201 17.954 1.00 93.38 84 LEU A C 1
ATOM 685 O O . LEU A 1 84 ? -12.107 6.468 19.129 1.00 93.38 84 LEU A O 1
ATOM 689 N N . GLY A 1 85 ? -11.888 6.945 16.944 1.00 88.31 85 GLY A N 1
ATOM 690 C CA . GLY A 1 85 ? -11.035 8.124 17.147 1.00 88.31 85 GLY A CA 1
ATOM 691 C C . GLY A 1 85 ? -11.679 9.255 17.964 1.00 88.31 85 GLY A C 1
ATOM 692 O O . GLY A 1 85 ? -10.963 10.049 18.560 1.00 88.31 85 GLY A O 1
ATOM 693 N N . ASP A 1 86 ? -13.013 9.304 18.045 1.00 92.06 86 ASP A N 1
ATOM 694 C CA . ASP A 1 86 ? -13.766 10.227 18.912 1.00 92.06 86 ASP A CA 1
ATOM 695 C C . ASP A 1 86 ? -13.954 9.697 20.350 1.00 92.06 86 ASP A C 1
ATOM 697 O O . ASP A 1 86 ? -14.644 10.308 21.163 1.00 92.06 86 ASP A O 1
ATOM 701 N N . GLY A 1 87 ? -13.367 8.538 20.667 1.00 94.25 87 GLY A N 1
ATOM 702 C CA . GLY A 1 87 ? -13.479 7.858 21.954 1.00 94.25 87 GLY A CA 1
ATOM 703 C C . GLY A 1 87 ? -14.740 7.006 22.125 1.00 94.25 87 GLY A C 1
ATOM 704 O O . GLY A 1 87 ? -14.810 6.238 23.090 1.00 94.25 87 GLY A O 1
ATOM 705 N N . SER A 1 88 ? -15.712 7.087 21.207 1.00 95.31 88 SER A N 1
ATOM 706 C CA . SER A 1 88 ? -16.950 6.306 21.283 1.00 95.31 88 SER A CA 1
ATOM 707 C C . SER A 1 88 ? -16.700 4.811 21.074 1.00 95.31 88 SER A C 1
ATOM 709 O O . SER A 1 88 ? -15.758 4.400 20.392 1.00 95.31 88 SER A O 1
ATOM 711 N N . LEU A 1 89 ? -17.553 3.979 21.677 1.00 96.56 89 LEU A N 1
ATOM 712 C CA . LEU A 1 89 ? -17.491 2.525 21.544 1.00 96.56 89 LEU A CA 1
ATOM 713 C C . LEU A 1 89 ? -18.551 2.029 20.561 1.00 96.56 89 LEU A C 1
ATOM 715 O O . LEU A 1 89 ? -19.712 2.429 20.649 1.00 96.56 89 LEU A O 1
ATOM 719 N N . ARG A 1 90 ? -18.174 1.129 19.648 1.00 95.06 90 ARG A N 1
ATOM 720 C CA . ARG A 1 90 ? -19.108 0.489 18.709 1.00 95.06 90 ARG A CA 1
ATOM 721 C C . ARG A 1 90 ? -18.854 -1.002 18.584 1.00 95.06 90 ARG A C 1
ATOM 723 O O . ARG A 1 90 ? -17.708 -1.435 18.542 1.00 95.06 90 ARG A O 1
ATOM 730 N N . GLN A 1 91 ? -19.935 -1.766 18.480 1.00 94.50 91 GLN A N 1
ATOM 731 C CA . GLN A 1 91 ? -19.885 -3.178 18.117 1.00 94.50 91 GLN A CA 1
ATOM 732 C C . GLN A 1 91 ? -19.900 -3.287 16.595 1.00 94.50 91 GLN A C 1
ATOM 734 O O . GLN A 1 91 ? -20.760 -2.702 15.932 1.00 94.50 91 GLN A O 1
ATOM 739 N N . ILE A 1 92 ? -18.898 -3.959 16.033 1.00 90.81 92 ILE A N 1
ATOM 740 C CA . ILE A 1 92 ? -18.739 -4.101 14.587 1.00 90.81 92 ILE A CA 1
ATOM 741 C C . ILE A 1 92 ? -18.483 -5.569 14.247 1.00 90.81 92 ILE A C 1
ATOM 743 O O . ILE A 1 92 ? -17.593 -6.179 14.841 1.00 90.81 92 ILE A O 1
ATOM 747 N N . PRO A 1 93 ? -19.193 -6.143 13.258 1.00 88.19 93 PRO A N 1
ATOM 748 C CA . PRO A 1 93 ? -18.926 -7.499 12.799 1.00 88.19 93 PRO A CA 1
ATOM 749 C C . PRO A 1 93 ? -17.467 -7.674 12.381 1.00 88.19 93 PRO A C 1
ATOM 751 O O . PRO A 1 93 ? -16.975 -6.927 11.531 1.00 88.19 93 PRO A O 1
ATOM 754 N N . ARG A 1 94 ? -16.803 -8.713 12.894 1.00 86.31 94 ARG A N 1
ATOM 755 C CA . ARG A 1 94 ? -15.380 -8.993 12.650 1.00 86.31 94 ARG A CA 1
ATOM 756 C C . ARG A 1 94 ? -15.015 -9.005 11.164 1.00 86.31 94 ARG A C 1
ATOM 758 O O . ARG A 1 94 ? -13.969 -8.500 10.776 1.00 86.31 94 ARG A O 1
ATOM 765 N N . ARG A 1 95 ? -15.906 -9.518 10.309 1.00 83.62 95 ARG A N 1
ATOM 766 C CA . ARG A 1 95 ? -15.734 -9.558 8.841 1.00 83.62 95 ARG A CA 1
ATOM 767 C C . ARG A 1 95 ? -15.578 -8.185 8.173 1.00 83.62 95 ARG A C 1
ATOM 769 O O . ARG A 1 95 ? -15.195 -8.120 7.011 1.00 83.62 95 ARG A O 1
ATOM 776 N N . ARG A 1 96 ? -15.938 -7.102 8.868 1.00 86.50 96 ARG A N 1
ATOM 777 C CA . ARG A 1 96 ? -15.785 -5.717 8.401 1.00 86.50 96 ARG A CA 1
ATOM 778 C C . ARG A 1 96 ? -14.488 -5.082 8.891 1.00 86.50 96 ARG A C 1
ATOM 780 O O . ARG A 1 96 ? -14.252 -3.921 8.588 1.00 86.50 96 ARG A O 1
ATOM 787 N N . CYS A 1 97 ? -13.669 -5.804 9.643 1.00 88.75 97 CYS A N 1
ATOM 788 C CA . CYS A 1 97 ? -12.436 -5.289 10.211 1.00 88.75 97 CYS A CA 1
ATOM 789 C C . CYS A 1 97 ? -11.232 -5.916 9.511 1.00 88.75 97 CYS A C 1
ATOM 791 O O . CYS A 1 97 ? -11.194 -7.117 9.244 1.00 88.75 97 CYS A O 1
ATOM 793 N N . VAL A 1 98 ? -10.238 -5.085 9.226 1.00 89.12 98 VAL A N 1
ATOM 794 C CA . VAL A 1 98 ? -8.928 -5.492 8.717 1.00 89.12 98 VAL A CA 1
ATOM 795 C C . VAL A 1 98 ? -7.893 -4.927 9.672 1.00 89.12 98 VAL A C 1
ATOM 797 O O . VAL A 1 98 ? -7.946 -3.733 9.947 1.00 89.12 98 VAL A O 1
ATOM 800 N N . ARG A 1 99 ? -6.957 -5.733 10.187 1.00 91.56 99 ARG A N 1
ATOM 801 C CA . ARG A 1 99 ? -5.866 -5.181 11.008 1.00 91.56 99 ARG A CA 1
ATOM 802 C C . ARG A 1 99 ? -5.087 -4.131 10.206 1.00 91.56 99 ARG A C 1
ATOM 804 O O . ARG A 1 99 ? -4.846 -4.303 9.013 1.00 91.56 99 ARG A O 1
ATOM 811 N N . VAL A 1 100 ? -4.720 -3.032 10.845 1.00 92.94 100 VAL A N 1
ATOM 812 C CA . VAL A 1 100 ? -3.781 -2.056 10.290 1.00 92.94 100 VAL A CA 1
ATOM 813 C C . VAL A 1 100 ? -2.401 -2.459 10.775 1.00 92.94 100 VAL A C 1
ATOM 815 O O . VAL A 1 100 ? -2.227 -2.727 11.964 1.00 92.94 100 VAL A O 1
ATOM 818 N N . PHE A 1 101 ? -1.423 -2.535 9.877 1.00 90.88 101 PHE A N 1
ATOM 819 C CA . PHE A 1 101 ? -0.050 -2.795 10.304 1.00 90.88 101 PHE A CA 1
ATOM 820 C C . PHE A 1 101 ? 0.429 -1.711 11.271 1.00 90.88 101 PHE A C 1
ATOM 822 O O . PHE A 1 101 ? 0.146 -0.522 11.079 1.00 90.88 101 PHE A O 1
ATOM 829 N N . ALA A 1 102 ? 1.143 -2.132 12.316 1.00 83.69 102 ALA A N 1
ATOM 830 C CA . ALA A 1 102 ? 1.699 -1.208 13.285 1.00 83.69 102 ALA A CA 1
ATOM 831 C C . ALA A 1 102 ? 2.669 -0.240 12.595 1.00 83.69 102 ALA A C 1
ATOM 833 O O . ALA A 1 102 ? 3.327 -0.578 11.611 1.00 83.69 102 ALA A O 1
ATOM 834 N N . ARG A 1 103 ? 2.764 0.978 13.130 1.00 75.44 103 ARG A N 1
ATOM 835 C CA . ARG A 1 103 ? 3.703 2.005 12.652 1.00 75.44 103 ARG A CA 1
ATOM 836 C C . ARG A 1 103 ? 5.104 1.865 13.265 1.00 75.44 103 ARG A C 1
ATOM 838 O O . ARG A 1 103 ? 5.880 2.810 13.197 1.00 75.44 103 ARG A O 1
ATOM 845 N N . ASP A 1 104 ? 5.406 0.726 13.884 1.00 76.62 104 ASP A N 1
ATOM 846 C CA . ASP A 1 104 ? 6.710 0.462 14.492 1.00 76.62 104 ASP A CA 1
ATOM 847 C C . ASP A 1 104 ? 7.791 0.376 13.400 1.00 76.62 104 ASP A C 1
ATOM 849 O O . ASP A 1 104 ? 7.581 -0.203 12.329 1.00 76.62 104 ASP A O 1
ATOM 853 N N . GLU A 1 105 ? 8.963 0.945 13.673 1.00 65.19 105 GLU A N 1
ATOM 854 C CA . GLU A 1 105 ? 10.135 0.866 12.802 1.00 65.19 105 GLU A CA 1
ATOM 855 C C . GLU A 1 105 ? 10.596 -0.577 12.561 1.00 65.19 105 GLU A C 1
ATOM 857 O O . GLU A 1 105 ? 11.176 -0.869 11.514 1.00 65.19 105 GLU A O 1
ATOM 862 N N . ASN A 1 106 ? 10.284 -1.486 13.487 1.00 77.06 106 ASN A N 1
ATOM 863 C CA . ASN A 1 106 ? 10.544 -2.920 13.364 1.00 77.06 106 ASN A CA 1
ATOM 864 C C . ASN A 1 106 ? 9.506 -3.654 12.496 1.00 77.06 106 ASN A C 1
ATOM 866 O O . ASN A 1 106 ? 9.662 -4.841 12.210 1.00 77.06 106 ASN A O 1
ATOM 870 N N . GLU A 1 107 ? 8.443 -2.971 12.062 1.00 85.94 107 GLU A N 1
ATOM 871 C CA . GLU A 1 107 ? 7.322 -3.557 11.321 1.00 85.94 107 GLU A CA 1
ATOM 872 C C . GLU A 1 107 ? 7.174 -3.035 9.887 1.00 85.94 107 GLU A C 1
ATOM 874 O O . GLU A 1 107 ? 6.128 -3.227 9.257 1.00 85.94 107 GLU A O 1
ATOM 879 N N . ARG A 1 108 ? 8.223 -2.423 9.323 1.00 94.12 108 ARG A N 1
ATOM 880 C CA . ARG A 1 108 ? 8.182 -1.944 7.937 1.00 94.12 108 ARG A CA 1
ATOM 881 C C . ARG A 1 108 ? 7.967 -3.096 6.955 1.00 94.12 108 ARG A C 1
ATOM 883 O O . ARG A 1 108 ? 8.588 -4.156 7.069 1.00 94.12 108 ARG A O 1
ATOM 890 N N . ARG A 1 109 ? 7.093 -2.900 5.965 1.00 95.62 109 ARG A N 1
ATOM 891 C CA . ARG A 1 109 ? 6.648 -3.979 5.061 1.00 95.62 109 ARG A CA 1
ATOM 892 C C . ARG A 1 109 ? 6.711 -3.605 3.592 1.00 95.62 109 ARG A C 1
ATOM 894 O O . ARG A 1 109 ? 6.430 -2.468 3.219 1.00 95.62 109 ARG A O 1
ATOM 901 N N . VAL A 1 110 ? 6.989 -4.609 2.763 1.00 97.19 110 VAL A N 1
ATOM 902 C CA . VAL A 1 110 ? 6.757 -4.572 1.316 1.00 97.19 110 VAL A CA 1
ATOM 903 C C . VAL A 1 110 ? 5.723 -5.634 0.968 1.00 97.19 110 VAL A C 1
ATOM 905 O O . VAL A 1 110 ? 5.942 -6.821 1.196 1.00 97.19 110 VAL A O 1
ATOM 908 N N . LEU A 1 111 ? 4.585 -5.217 0.421 1.00 95.62 111 LEU A N 1
ATOM 909 C CA . LEU A 1 111 ? 3.470 -6.093 0.084 1.00 95.62 111 LEU A CA 1
ATOM 910 C C . LEU A 1 111 ? 3.317 -6.200 -1.425 1.00 95.62 111 LEU A C 1
ATOM 912 O O . LEU A 1 111 ? 3.095 -5.202 -2.106 1.00 95.62 111 LEU A O 1
ATOM 916 N N . LEU A 1 112 ? 3.375 -7.422 -1.942 1.00 94.88 112 LEU A N 1
ATOM 917 C CA . LEU A 1 112 ? 3.160 -7.708 -3.354 1.00 94.88 112 LEU A CA 1
ATOM 918 C C . LEU A 1 112 ? 1.719 -8.149 -3.586 1.00 94.88 112 LEU A C 1
ATOM 920 O O . LEU A 1 112 ? 1.240 -9.091 -2.951 1.00 94.88 112 LEU A O 1
ATOM 924 N N . VAL A 1 113 ? 1.042 -7.502 -4.529 1.00 93.44 113 VAL A N 1
ATOM 925 C CA . VAL A 1 113 ? -0.325 -7.854 -4.923 1.00 93.44 113 VAL A CA 1
ATOM 926 C C . VAL A 1 113 ? -0.431 -8.094 -6.423 1.00 93.44 113 VAL A C 1
ATOM 928 O O . VAL A 1 113 ? 0.231 -7.445 -7.237 1.00 93.44 113 VAL A O 1
ATOM 931 N N . HIS A 1 114 ? -1.274 -9.053 -6.792 1.00 91.94 114 HIS A N 1
ATOM 932 C CA . HIS A 1 114 ? -1.496 -9.415 -8.186 1.00 91.94 114 HIS A CA 1
ATOM 933 C C . HIS A 1 114 ? -2.517 -8.491 -8.867 1.00 91.94 114 HIS A C 1
ATOM 935 O O . HIS A 1 114 ? -2.318 -8.077 -10.010 1.00 91.94 114 HIS A O 1
ATOM 941 N N . GLU A 1 115 ? -3.603 -8.148 -8.167 1.00 91.00 115 GLU A N 1
ATOM 942 C CA . GLU A 1 115 ? -4.758 -7.458 -8.740 1.00 91.00 115 GLU A CA 1
ATOM 943 C C . GLU A 1 115 ? -4.938 -6.031 -8.219 1.00 91.00 115 GLU A C 1
ATOM 945 O O . GLU A 1 115 ? -4.729 -5.724 -7.043 1.00 91.00 115 GLU A O 1
ATOM 950 N N . THR A 1 116 ? -5.468 -5.167 -9.089 1.00 92.25 116 THR A N 1
ATOM 951 C CA . THR A 1 116 ? -5.829 -3.781 -8.749 1.00 92.25 116 THR A CA 1
ATOM 952 C C . THR A 1 116 ? -6.839 -3.711 -7.601 1.00 92.25 116 THR A C 1
ATOM 954 O O . THR A 1 116 ? -6.827 -2.761 -6.822 1.00 92.25 116 THR A O 1
ATOM 957 N N . PHE A 1 117 ? -7.709 -4.716 -7.455 1.00 90.31 117 PHE A N 1
ATOM 958 C CA . PHE A 1 117 ? -8.651 -4.766 -6.336 1.00 90.31 117 PHE A CA 1
ATOM 959 C C . PHE A 1 117 ? -7.935 -4.843 -4.981 1.00 90.31 117 PHE A C 1
ATOM 961 O O . PHE A 1 117 ? -8.258 -4.058 -4.092 1.00 90.31 117 PHE A O 1
ATOM 968 N N . ALA A 1 118 ? -6.958 -5.743 -4.825 1.00 89.81 118 ALA A N 1
ATOM 969 C CA . ALA A 1 118 ? -6.202 -5.872 -3.580 1.00 89.81 118 ALA A CA 1
ATOM 970 C C . ALA A 1 118 ? -5.338 -4.632 -3.321 1.00 89.81 118 ALA A C 1
ATOM 972 O O . ALA A 1 118 ? -5.309 -4.134 -2.200 1.00 89.81 118 ALA A O 1
ATOM 973 N N . TYR A 1 119 ? -4.724 -4.080 -4.371 1.00 94.44 119 TYR A N 1
ATOM 974 C CA . TYR A 1 119 ? -3.970 -2.827 -4.307 1.00 94.44 119 TYR A CA 1
ATOM 975 C C . TYR A 1 119 ? -4.812 -1.671 -3.745 1.00 94.44 119 TYR A C 1
ATOM 977 O O . TYR A 1 119 ? -4.492 -1.105 -2.700 1.00 94.44 119 TYR A O 1
ATOM 985 N N . ARG A 1 120 ? -5.971 -1.401 -4.362 1.00 93.69 120 ARG A N 1
ATOM 986 C CA . ARG A 1 120 ? -6.912 -0.366 -3.901 1.00 93.69 120 ARG A CA 1
ATOM 987 C C . ARG A 1 120 ? -7.510 -0.688 -2.531 1.00 93.69 120 ARG A C 1
ATOM 989 O O . ARG A 1 120 ? -7.920 0.215 -1.811 1.00 93.69 120 ARG A O 1
ATOM 996 N N . ARG A 1 121 ? -7.597 -1.962 -2.145 1.00 90.06 121 ARG A N 1
ATOM 997 C CA . ARG A 1 121 ? -8.052 -2.351 -0.806 1.00 90.06 121 ARG A CA 1
ATOM 998 C C . ARG A 1 121 ? -7.007 -2.036 0.261 1.00 90.06 121 ARG A C 1
ATOM 1000 O O . ARG A 1 121 ? -7.375 -1.553 1.328 1.00 90.06 121 ARG A O 1
ATOM 1007 N N . LEU A 1 122 ? -5.726 -2.264 -0.018 1.00 93.56 122 LEU A N 1
ATOM 1008 C CA . LEU A 1 122 ? -4.643 -1.865 0.884 1.00 93.56 122 LEU A CA 1
ATOM 1009 C C . LEU A 1 122 ? -4.586 -0.339 1.017 1.00 93.56 122 LEU A C 1
ATOM 1011 O O . LEU A 1 122 ? -4.491 0.149 2.137 1.00 93.56 122 LEU A O 1
ATOM 1015 N N . ALA A 1 123 ? -4.796 0.403 -0.076 1.00 95.38 123 ALA A N 1
ATOM 1016 C CA . ALA A 1 123 ? -4.960 1.860 -0.035 1.00 95.38 123 ALA A CA 1
ATOM 1017 C C . ALA A 1 123 ? -6.083 2.303 0.926 1.00 95.38 123 ALA A C 1
ATOM 1019 O O . ALA A 1 123 ? -5.922 3.266 1.666 1.00 95.38 123 ALA A O 1
ATOM 1020 N N . LYS A 1 124 ? -7.196 1.557 0.981 1.00 92.44 124 LYS A N 1
ATOM 1021 C CA . LYS A 1 124 ? -8.319 1.823 1.901 1.00 92.44 124 LYS A CA 1
ATOM 1022 C C . LYS A 1 124 ? -8.101 1.406 3.343 1.00 92.44 124 LYS A C 1
ATOM 1024 O O . LYS A 1 124 ? -8.829 1.871 4.201 1.00 92.44 124 LYS A O 1
ATOM 1029 N N . THR A 1 125 ? -7.238 0.437 3.609 1.00 92.19 125 THR A N 1
ATOM 1030 C CA . THR A 1 125 ? -7.204 -0.227 4.928 1.00 92.19 125 THR A CA 1
ATOM 1031 C C . THR A 1 125 ? -5.906 -0.012 5.669 1.00 92.19 125 THR A C 1
ATOM 1033 O O . THR A 1 125 ? -5.853 -0.237 6.868 1.00 92.19 125 THR A O 1
ATOM 1036 N N . GLN A 1 126 ? -4.853 0.387 4.964 1.00 94.88 126 GLN A N 1
ATOM 1037 C CA . GLN A 1 126 ? -3.517 0.507 5.525 1.00 94.88 126 GLN A CA 1
ATOM 1038 C C . GLN A 1 126 ? -3.008 1.941 5.490 1.00 94.88 126 GLN A C 1
ATOM 1040 O O . GLN A 1 126 ? -1.824 2.145 5.707 1.00 94.88 126 GLN A O 1
ATOM 1045 N N . VAL A 1 127 ? -3.850 2.932 5.215 1.00 94.88 127 VAL A N 1
ATOM 1046 C CA . VAL A 1 127 ? -3.491 4.357 5.165 1.00 94.88 127 VAL A CA 1
ATOM 1047 C C . VAL A 1 127 ? -4.396 5.090 6.138 1.00 94.88 127 VAL A C 1
ATOM 1049 O O . VAL A 1 127 ? -5.581 4.817 6.153 1.00 94.88 127 VAL A O 1
ATOM 1052 N N . GLY A 1 128 ? -3.860 5.979 6.966 1.00 92.75 128 GLY A N 1
ATOM 1053 C CA . GLY A 1 128 ? -4.627 6.749 7.942 1.00 92.75 128 GLY A CA 1
ATOM 1054 C C . GLY A 1 128 ? -4.320 8.242 7.887 1.00 92.75 128 GLY A C 1
ATOM 1055 O O . GLY A 1 128 ? -3.353 8.670 7.267 1.00 92.75 128 GLY A O 1
ATOM 1056 N N . GLN A 1 129 ? -5.110 9.028 8.622 1.00 92.44 129 GLN A N 1
ATOM 1057 C CA . GLN A 1 129 ? -5.203 10.499 8.521 1.00 92.44 129 GLN A CA 1
ATOM 1058 C C . GLN A 1 129 ? -3.928 11.285 8.864 1.00 92.44 129 GLN A C 1
ATOM 1060 O O . GLN A 1 129 ? -3.903 12.502 8.744 1.00 92.44 129 GLN A O 1
ATOM 1065 N N . ALA A 1 130 ? -2.879 10.611 9.331 1.00 92.69 130 ALA A N 1
ATOM 1066 C CA . ALA A 1 130 ? -1.579 11.225 9.595 1.00 92.69 130 ALA A CA 1
ATOM 1067 C C . ALA A 1 130 ? -0.530 10.863 8.533 1.00 92.69 130 ALA A C 1
ATOM 1069 O O . ALA A 1 130 ? 0.561 11.423 8.550 1.00 92.69 130 ALA A O 1
ATOM 1070 N N . ASP A 1 131 ? -0.827 9.899 7.660 1.00 95.00 131 ASP A N 1
ATOM 1071 C CA . ASP A 1 131 ? 0.134 9.384 6.694 1.00 95.00 131 ASP A CA 1
ATOM 1072 C C . ASP A 1 131 ? 0.307 10.354 5.524 1.00 95.00 131 ASP A C 1
ATOM 1074 O O . ASP A 1 131 ? -0.650 11.004 5.090 1.00 95.00 131 ASP A O 1
ATOM 1078 N N . ALA A 1 132 ? 1.529 10.391 5.005 1.00 97.19 132 ALA A N 1
ATOM 1079 C CA . ALA A 1 132 ? 1.860 10.976 3.716 1.00 97.19 132 ALA A CA 1
ATOM 1080 C C . ALA A 1 132 ? 2.067 9.836 2.712 1.00 97.19 132 ALA A C 1
ATOM 1082 O O . ALA A 1 132 ? 2.745 8.847 3.026 1.00 97.19 132 ALA A O 1
ATOM 1083 N N . VAL A 1 133 ? 1.452 9.932 1.532 1.00 98.12 133 VAL A N 1
ATOM 1084 C CA . VAL A 1 133 ? 1.440 8.827 0.566 1.00 98.12 133 VAL A CA 1
ATOM 1085 C C . VAL A 1 133 ? 1.910 9.254 -0.812 1.00 98.12 133 VAL A C 1
ATOM 1087 O O . VAL A 1 133 ? 1.330 10.138 -1.434 1.00 98.12 133 VAL A O 1
ATOM 1090 N N . LEU A 1 134 ? 2.924 8.555 -1.316 1.00 98.56 134 LEU A N 1
ATOM 1091 C CA . LEU A 1 134 ? 3.330 8.625 -2.714 1.00 98.56 134 LEU A CA 1
ATOM 1092 C C . LEU A 1 134 ? 2.702 7.463 -3.487 1.00 98.56 134 LEU A C 1
ATOM 1094 O O . LEU A 1 134 ? 2.850 6.303 -3.098 1.00 98.56 134 LEU A O 1
ATOM 1098 N N . GLU A 1 135 ? 2.063 7.755 -4.614 1.00 98.75 135 GLU A N 1
ATOM 1099 C CA . GLU A 1 135 ? 1.659 6.753 -5.596 1.00 98.75 135 GLU A CA 1
ATOM 1100 C C . GLU A 1 135 ? 2.447 6.913 -6.900 1.00 98.75 135 GLU A C 1
ATOM 1102 O O . GLU A 1 135 ? 2.393 7.961 -7.534 1.00 98.75 135 GLU A O 1
ATOM 1107 N N . ILE A 1 136 ? 3.138 5.854 -7.327 1.00 98.00 136 ILE A N 1
ATOM 1108 C CA . ILE A 1 136 ? 3.883 5.783 -8.588 1.00 98.00 136 ILE A CA 1
ATOM 1109 C C . ILE A 1 136 ? 3.083 4.971 -9.609 1.00 98.00 136 ILE A C 1
ATOM 1111 O O . ILE A 1 136 ? 2.849 3.778 -9.403 1.00 98.00 136 ILE A O 1
ATOM 1115 N N . GLY A 1 137 ? 2.729 5.598 -10.732 1.00 96.75 137 GLY A N 1
ATOM 1116 C CA . GLY A 1 137 ? 1.816 5.042 -11.732 1.00 96.75 137 GLY A CA 1
ATOM 1117 C C . GLY A 1 137 ? 0.356 5.325 -11.378 1.00 96.75 137 GLY A C 1
ATOM 1118 O O . GLY A 1 137 ? -0.443 4.401 -11.231 1.00 96.75 137 GLY A O 1
ATOM 1119 N N . SER A 1 138 ? 0.014 6.603 -11.187 1.00 97.50 138 SER A N 1
ATOM 1120 C CA . SER A 1 138 ? -1.328 7.035 -10.769 1.00 97.50 138 SER A CA 1
ATOM 1121 C C . SER A 1 138 ? -2.406 6.812 -11.838 1.00 97.50 138 SER A C 1
ATOM 1123 O O . SER A 1 138 ? -3.593 6.714 -11.505 1.00 97.50 138 SER A O 1
ATOM 1125 N N . SER A 1 139 ? -2.025 6.645 -13.111 1.00 96.31 139 SER A N 1
ATOM 1126 C CA . SER A 1 139 ? -2.933 6.406 -14.232 1.00 96.31 139 SER A CA 1
ATOM 1127 C C . SER A 1 139 ? -4.055 7.455 -14.289 1.00 96.31 139 SER A 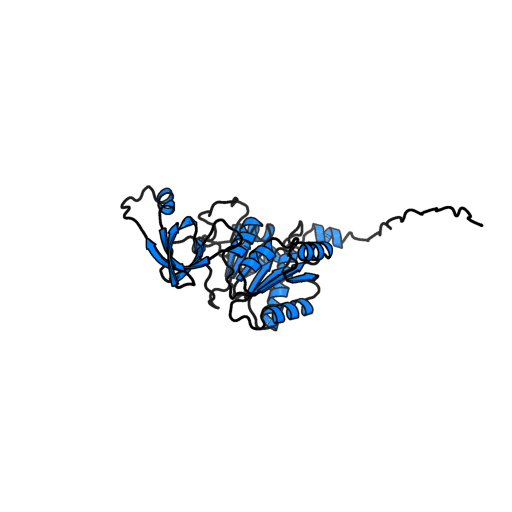C 1
ATOM 1129 O O . SER A 1 139 ? -3.776 8.640 -14.387 1.00 96.31 139 SER A O 1
ATOM 1131 N N . PHE A 1 140 ? -5.327 7.050 -14.228 1.00 97.19 140 PHE A N 1
ATOM 1132 C CA . PHE A 1 140 ? -6.483 7.957 -14.212 1.00 97.19 140 PHE A CA 1
ATOM 1133 C C . PHE A 1 140 ? -6.815 8.542 -12.824 1.00 97.19 140 PHE A C 1
ATOM 1135 O O . PHE A 1 140 ? -7.892 9.113 -12.650 1.00 97.19 140 PHE A O 1
ATOM 1142 N N . GLY A 1 141 ? -5.963 8.331 -11.816 1.00 97.69 141 GLY A N 1
ATOM 1143 C CA . GLY A 1 141 ? -6.085 8.930 -10.484 1.00 97.69 141 GLY A CA 1
ATOM 1144 C C . GLY A 1 141 ? -7.081 8.256 -9.531 1.00 97.69 141 GLY A C 1
ATOM 1145 O O . GLY A 1 141 ? -7.212 8.685 -8.388 1.00 97.69 141 GLY A O 1
ATOM 1146 N N . ASP A 1 142 ? -7.770 7.182 -9.941 1.00 97.12 142 ASP A N 1
ATOM 1147 C CA . ASP A 1 142 ? -8.772 6.492 -9.104 1.00 97.12 142 ASP A CA 1
ATOM 1148 C C . ASP A 1 142 ? -8.213 6.037 -7.743 1.00 97.12 142 ASP A C 1
ATOM 1150 O O . ASP A 1 142 ? -8.898 6.084 -6.720 1.00 97.12 142 ASP A O 1
ATOM 1154 N N . CYS A 1 143 ? -6.993 5.492 -7.742 1.00 97.56 143 CYS A N 1
ATOM 1155 C CA . CYS A 1 143 ? -6.359 4.992 -6.526 1.00 97.56 143 CYS A CA 1
ATOM 1156 C C . CYS A 1 143 ? -5.818 6.151 -5.687 1.00 97.56 143 CYS A C 1
ATOM 1158 O O . CYS A 1 143 ? -6.050 6.172 -4.481 1.00 97.56 143 CYS A O 1
ATOM 1160 N N . THR A 1 144 ? -5.246 7.172 -6.325 1.00 98.31 144 THR A N 1
ATOM 1161 C CA . THR A 1 144 ? -4.834 8.420 -5.673 1.00 98.31 144 THR A CA 1
ATOM 1162 C C . THR A 1 144 ? -6.010 9.071 -4.948 1.00 98.31 144 THR A C 1
ATOM 1164 O O . THR A 1 144 ? -5.882 9.492 -3.804 1.00 98.31 144 THR A O 1
ATOM 1167 N N . HIS A 1 145 ? -7.197 9.070 -5.557 1.00 97.38 145 HIS A N 1
ATOM 1168 C CA . HIS A 1 145 ? -8.423 9.560 -4.932 1.00 97.38 145 HIS A CA 1
ATOM 1169 C C . HIS A 1 145 ? -8.856 8.732 -3.710 1.00 97.38 145 HIS A C 1
ATOM 1171 O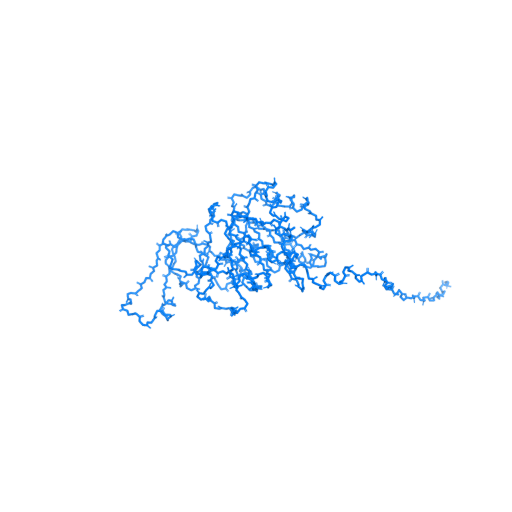 O . HIS A 1 145 ? -9.279 9.289 -2.694 1.00 97.38 145 HIS A O 1
ATOM 1177 N N . ILE A 1 146 ? -8.713 7.403 -3.775 1.00 95.50 146 ILE A N 1
ATOM 1178 C CA . ILE A 1 146 ? -8.933 6.527 -2.615 1.00 95.50 146 ILE A CA 1
ATOM 1179 C C . ILE A 1 146 ? -7.942 6.872 -1.499 1.00 95.50 146 ILE A C 1
ATOM 1181 O O . ILE A 1 146 ? -8.353 7.049 -0.357 1.00 95.50 146 ILE A O 1
ATOM 1185 N N . LEU A 1 147 ? -6.656 7.000 -1.826 1.00 96.69 147 LEU A N 1
ATOM 1186 C CA . LEU A 1 147 ? -5.610 7.361 -0.872 1.00 96.69 147 LEU A CA 1
ATOM 1187 C C . LEU A 1 147 ? -5.895 8.722 -0.224 1.00 96.69 147 LEU A C 1
ATOM 1189 O O . LEU A 1 147 ? -5.797 8.849 0.993 1.00 96.69 147 LEU A O 1
ATOM 1193 N N . ALA A 1 148 ? -6.315 9.718 -1.004 1.00 96.38 148 ALA A N 1
ATOM 1194 C CA . ALA A 1 148 ? -6.583 11.072 -0.517 1.00 96.38 148 ALA A CA 1
ATOM 1195 C C . ALA A 1 148 ? -7.807 11.161 0.404 1.00 96.38 148 ALA A C 1
ATOM 1197 O O . ALA A 1 148 ? -7.922 12.088 1.197 1.00 96.38 148 ALA A O 1
ATOM 1198 N N . SER A 1 149 ? -8.706 10.175 0.356 1.00 94.56 149 SER A N 1
ATOM 1199 C CA . SER A 1 149 ? -9.829 10.079 1.301 1.00 94.56 149 SER A CA 1
ATOM 1200 C C . SER A 1 149 ? -9.387 9.641 2.707 1.00 94.56 149 SER A C 1
ATOM 1202 O O . SER A 1 149 ? -10.206 9.530 3.625 1.00 94.56 149 SER A O 1
ATOM 1204 N N . HIS A 1 150 ? -8.110 9.296 2.872 1.00 93.38 150 HIS A N 1
ATOM 1205 C CA . HIS A 1 150 ? -7.611 8.498 3.986 1.00 93.38 150 HIS A CA 1
ATOM 1206 C C . HIS A 1 150 ? -6.308 9.018 4.575 1.00 93.38 150 HIS A C 1
ATOM 1208 O O . HIS A 1 150 ? -6.140 8.981 5.790 1.00 93.38 150 HIS A O 1
ATOM 1214 N N . ALA A 1 151 ? -5.398 9.467 3.720 1.00 94.94 151 ALA A N 1
ATOM 1215 C CA . ALA A 1 151 ? -4.143 10.087 4.090 1.00 94.94 151 ALA A CA 1
ATOM 1216 C C . ALA A 1 151 ? -4.340 11.565 4.416 1.00 94.94 151 ALA A C 1
ATOM 1218 O O . ALA A 1 151 ? -5.314 12.189 3.997 1.00 94.94 151 ALA A O 1
ATOM 1219 N N . ARG A 1 152 ? -3.353 12.136 5.102 1.00 95.00 152 ARG A N 1
ATOM 1220 C CA . ARG A 1 152 ? -3.261 13.586 5.249 1.00 95.00 152 ARG A CA 1
ATOM 1221 C C . ARG A 1 152 ? -2.907 14.254 3.926 1.00 95.00 152 ARG A C 1
ATOM 1223 O O . ARG A 1 152 ? -3.430 15.310 3.598 1.00 95.00 152 ARG A O 1
ATOM 1230 N N . GLU A 1 153 ? -1.968 13.641 3.215 1.00 96.69 153 GLU A N 1
ATOM 1231 C CA . GLU A 1 153 ? -1.348 14.200 2.024 1.00 96.69 153 GLU A CA 1
ATOM 1232 C C . GLU A 1 153 ? -1.029 13.078 1.044 1.00 96.69 153 GLU A C 1
ATOM 1234 O O . GLU A 1 153 ? -0.559 12.007 1.441 1.00 96.69 153 GLU A O 1
ATOM 1239 N N . VAL A 1 154 ? -1.331 13.311 -0.232 1.00 98.00 154 VAL A N 1
ATOM 1240 C CA . VAL A 1 154 ? -1.145 12.327 -1.296 1.00 98.00 154 VAL A CA 1
ATOM 1241 C C . VAL A 1 154 ? -0.611 13.009 -2.534 1.00 98.00 154 VAL A C 1
ATOM 1243 O O . VAL A 1 154 ? -1.169 14.011 -2.977 1.00 98.00 154 VAL A O 1
ATOM 1246 N N . LEU A 1 155 ? 0.407 12.394 -3.122 1.00 98.50 155 LEU A N 1
ATOM 1247 C CA . LEU A 1 155 ? 0.945 12.752 -4.422 1.00 98.50 155 LEU A CA 1
ATOM 1248 C C . LEU A 1 155 ? 0.846 11.548 -5.359 1.00 98.50 155 LEU A C 1
ATOM 1250 O O . LEU A 1 155 ? 1.400 10.486 -5.069 1.00 98.50 155 LEU A O 1
ATOM 1254 N N . GLY A 1 156 ? 0.160 11.715 -6.487 1.00 98.62 156 GLY A N 1
ATOM 1255 C CA . GLY A 1 156 ? 0.145 10.729 -7.567 1.00 98.62 156 GLY A CA 1
ATOM 1256 C C . GLY A 1 156 ? 1.080 11.136 -8.702 1.00 98.62 156 GLY A C 1
ATOM 1257 O O . GLY A 1 156 ? 0.917 12.211 -9.267 1.00 98.62 156 GLY A O 1
ATOM 1258 N N . ILE A 1 157 ? 2.015 10.276 -9.099 1.00 98.56 157 ILE A N 1
ATOM 1259 C CA . ILE A 1 157 ? 2.898 10.535 -10.244 1.00 98.56 157 ILE A CA 1
ATOM 1260 C C . ILE A 1 157 ? 2.641 9.553 -11.383 1.00 98.56 157 ILE A C 1
ATOM 1262 O O . ILE A 1 157 ? 2.393 8.366 -11.153 1.00 98.56 157 ILE A O 1
ATOM 1266 N N . ASP A 1 158 ? 2.725 10.038 -12.616 1.00 98.00 158 ASP A N 1
ATOM 1267 C CA . ASP A 1 158 ? 2.671 9.215 -13.826 1.00 98.00 158 ASP A CA 1
ATOM 1268 C C . ASP A 1 158 ? 3.583 9.814 -14.902 1.00 98.00 158 ASP A C 1
ATOM 1270 O O . ASP A 1 158 ? 3.890 11.004 -14.870 1.00 98.00 158 ASP A O 1
ATOM 1274 N N . ASN A 1 159 ? 4.025 8.993 -15.855 1.00 96.50 159 ASN A N 1
ATOM 1275 C CA . ASN A 1 159 ? 4.907 9.431 -16.934 1.00 96.50 159 ASN A CA 1
ATOM 1276 C C . ASN A 1 159 ? 4.170 9.671 -18.266 1.00 96.50 159 ASN A C 1
ATOM 1278 O O . ASN A 1 159 ? 4.804 10.045 -19.251 1.00 96.50 159 ASN A O 1
ATOM 1282 N N . SER A 1 160 ? 2.850 9.460 -18.314 1.00 96.06 160 SER A N 1
ATOM 1283 C CA . SER A 1 160 ? 1.993 9.849 -19.439 1.00 96.06 160 SER A CA 1
ATOM 1284 C C . SER A 1 160 ? 1.383 11.233 -19.192 1.00 96.06 160 SER A C 1
ATOM 1286 O O . SER A 1 160 ? 0.559 11.381 -18.283 1.00 96.06 160 SER A O 1
ATOM 1288 N N . PRO A 1 161 ? 1.720 12.242 -20.018 1.00 97.94 161 PRO A N 1
ATOM 1289 C CA . PRO A 1 161 ? 1.113 13.570 -19.937 1.00 97.94 161 PRO A CA 1
ATOM 1290 C C . PRO A 1 161 ? -0.417 13.525 -19.992 1.00 97.94 161 PRO A C 1
ATOM 1292 O O . PRO A 1 161 ? -1.082 14.211 -19.220 1.00 97.94 161 PRO A O 1
ATOM 1295 N N . GLU A 1 162 ? -0.974 12.665 -20.848 1.00 97.88 162 GLU A N 1
ATOM 1296 C CA . GLU A 1 162 ? -2.416 12.528 -21.054 1.00 97.88 162 GLU A CA 1
ATOM 1297 C C . GLU A 1 162 ? -3.126 11.991 -19.804 1.00 97.88 162 GLU A C 1
ATOM 1299 O O . GLU A 1 162 ? -4.210 12.456 -19.449 1.00 97.88 162 GLU A O 1
ATOM 1304 N N . LEU A 1 163 ? -2.520 11.018 -19.114 1.00 97.56 163 LEU A N 1
ATOM 1305 C CA . LEU A 1 163 ? -3.070 10.453 -17.879 1.00 97.56 163 LEU A CA 1
ATOM 1306 C C . LEU A 1 163 ? -2.996 11.447 -16.714 1.00 97.56 163 LEU A C 1
ATOM 1308 O O . LEU A 1 163 ? -3.945 11.540 -15.933 1.00 97.56 163 LEU A O 1
ATOM 1312 N N . VAL A 1 164 ? -1.914 12.227 -16.621 1.00 98.50 164 VAL A N 1
ATOM 1313 C CA . VAL A 1 164 ? -1.777 13.285 -15.607 1.00 98.50 164 VAL A CA 1
ATOM 1314 C C . VAL A 1 164 ? -2.791 14.402 -15.839 1.00 98.50 164 VAL A C 1
ATOM 1316 O O . VAL A 1 164 ? -3.457 14.824 -14.892 1.00 98.50 164 VAL A O 1
ATOM 1319 N N . GLU A 1 165 ? -2.950 14.868 -17.079 1.00 98.50 165 GLU A N 1
ATOM 1320 C CA . GLU A 1 165 ? -3.939 15.893 -17.427 1.00 98.50 165 GLU A CA 1
ATOM 1321 C C . GLU A 1 165 ? -5.363 15.423 -17.107 1.00 98.50 165 GLU A C 1
ATOM 1323 O O . GLU A 1 165 ? -6.115 16.120 -16.420 1.00 98.50 165 GLU A O 1
ATOM 1328 N N . GLU A 1 166 ? -5.718 14.204 -17.521 1.00 98.44 166 GLU A N 1
ATOM 1329 C CA . GLU A 1 166 ? -7.030 13.628 -17.235 1.00 98.44 166 GLU A CA 1
ATOM 1330 C C . GLU A 1 166 ? -7.262 13.435 -15.727 1.00 98.44 166 GLU A C 1
ATOM 1332 O O . GLU A 1 166 ? -8.362 13.695 -15.235 1.00 98.44 166 GLU A O 1
ATOM 1337 N N . SER A 1 167 ? -6.237 13.040 -14.969 1.00 98.56 167 SER A N 1
ATOM 1338 C CA . SER A 1 167 ? -6.315 12.915 -13.508 1.00 98.56 167 SER A CA 1
ATOM 1339 C C . SER A 1 167 ? -6.547 14.260 -12.823 1.00 98.56 167 SER A C 1
ATOM 1341 O O . SER A 1 167 ? -7.447 14.368 -11.987 1.00 98.56 167 SER A O 1
ATOM 1343 N N . ARG A 1 168 ? -5.812 15.308 -13.224 1.00 98.62 168 ARG A N 1
ATOM 1344 C CA . ARG A 1 168 ? -6.011 16.685 -12.736 1.00 98.62 168 ARG A CA 1
ATOM 1345 C C . ARG A 1 168 ? -7.410 17.199 -13.078 1.00 98.62 168 ARG A C 1
ATOM 1347 O O . ARG A 1 168 ? -8.044 17.845 -12.251 1.00 98.62 168 ARG A O 1
ATOM 1354 N N . ARG A 1 169 ? -7.935 16.866 -14.261 1.00 98.50 169 ARG A N 1
ATOM 1355 C CA . ARG A 1 169 ? -9.303 17.226 -14.663 1.00 98.50 169 ARG A CA 1
ATOM 1356 C C . ARG A 1 169 ? -10.367 16.512 -13.823 1.00 98.50 169 ARG A C 1
ATOM 1358 O O . ARG A 1 169 ? -11.360 17.132 -13.447 1.00 98.50 169 ARG A O 1
ATOM 1365 N N . ARG A 1 170 ? -10.192 15.215 -13.544 1.00 98.31 170 ARG A N 1
ATOM 1366 C CA . ARG A 1 170 ? -11.136 14.409 -12.741 1.00 98.31 170 ARG A CA 1
ATOM 1367 C C . ARG A 1 170 ? -11.113 14.765 -11.262 1.00 98.31 170 ARG A C 1
ATOM 1369 O O . ARG A 1 170 ? -12.163 14.758 -10.621 1.00 98.31 170 ARG A O 1
ATOM 1376 N N . TYR A 1 171 ? -9.932 15.057 -10.731 1.00 97.94 171 TYR A N 1
ATOM 1377 C CA . TYR A 1 171 ? -9.701 15.286 -9.311 1.00 97.94 171 TYR A CA 1
ATOM 1378 C C . TYR A 1 171 ? -8.923 16.595 -9.098 1.00 97.94 171 TYR A C 1
ATOM 1380 O O . TYR A 1 171 ? -7.772 16.563 -8.665 1.00 97.94 171 TYR A O 1
ATOM 1388 N N . PRO A 1 172 ? -9.544 17.760 -9.368 1.00 98.12 172 PRO A N 1
ATOM 1389 C CA . PRO A 1 172 ? -8.856 19.057 -9.407 1.00 98.12 172 PRO A CA 1
ATOM 1390 C C . PRO A 1 172 ? -8.288 19.522 -8.062 1.00 98.12 172 PRO A C 1
ATOM 1392 O O . PRO A 1 172 ? -7.489 20.450 -8.022 1.00 98.12 172 PRO A O 1
ATOM 1395 N N . THR A 1 173 ? -8.699 18.901 -6.955 1.00 97.56 173 THR A N 1
ATOM 1396 C CA . THR A 1 173 ? -8.185 19.196 -5.611 1.00 97.56 173 THR A CA 1
ATOM 1397 C C . THR A 1 173 ? -7.014 18.301 -5.204 1.00 97.56 173 THR A C 1
ATOM 1399 O O . THR A 1 173 ? -6.501 18.465 -4.102 1.00 97.56 173 THR A O 1
ATOM 1402 N N . LEU A 1 174 ? -6.644 17.309 -6.021 1.00 98.25 174 LEU A N 1
ATOM 1403 C CA . LEU A 1 174 ? -5.555 16.378 -5.727 1.00 98.25 174 LEU A CA 1
ATOM 1404 C C . LEU A 1 174 ? -4.284 16.771 -6.474 1.00 98.25 174 LEU A C 1
ATOM 1406 O O . LEU A 1 174 ? -4.330 17.328 -7.572 1.00 98.25 174 LEU A O 1
ATOM 1410 N N . HIS A 1 175 ? -3.142 16.442 -5.877 1.00 98.31 175 HIS A N 1
ATOM 1411 C CA . HIS A 1 175 ? -1.837 16.729 -6.452 1.00 98.31 175 HIS A CA 1
ATOM 1412 C C . HIS A 1 175 ? -1.384 15.574 -7.345 1.00 98.31 175 HIS A C 1
ATOM 1414 O O . HIS A 1 175 ? -1.183 14.447 -6.883 1.00 98.31 175 HIS A O 1
ATOM 1420 N N . PHE A 1 176 ? -1.215 15.874 -8.632 1.00 98.69 176 PHE A N 1
ATOM 1421 C CA . PHE A 1 176 ? -0.589 14.973 -9.592 1.00 98.69 176 PHE A CA 1
ATOM 1422 C C . PHE A 1 176 ? 0.625 15.623 -10.229 1.00 98.69 176 PHE A C 1
ATOM 1424 O O . PHE A 1 176 ? 0.552 16.809 -10.560 1.00 98.69 176 PHE A O 1
ATOM 1431 N N . GLU A 1 177 ? 1.674 14.843 -10.482 1.00 98.69 177 GLU A N 1
ATOM 1432 C CA . GLU A 1 177 ? 2.862 15.293 -11.210 1.00 98.69 177 GLU A CA 1
ATOM 1433 C C . GLU A 1 177 ? 3.196 14.400 -12.404 1.00 98.69 177 GLU A C 1
ATOM 1435 O O . GLU A 1 177 ? 3.086 13.173 -12.343 1.00 98.69 177 GLU A O 1
ATOM 1440 N N . LEU A 1 178 ? 3.610 15.049 -13.496 1.00 98.56 178 LEU A N 1
ATOM 1441 C CA . LEU A 1 178 ? 4.188 14.383 -14.657 1.00 98.56 178 LEU A CA 1
ATOM 1442 C C . LEU A 1 178 ? 5.660 14.121 -14.363 1.00 98.56 178 LEU A C 1
ATOM 1444 O O . LEU A 1 178 ? 6.445 15.064 -14.306 1.00 98.56 178 LEU A O 1
ATOM 1448 N N . LEU A 1 179 ? 6.011 12.855 -14.159 1.00 98.31 179 LEU A N 1
ATOM 1449 C CA . LEU A 1 179 ? 7.361 12.457 -13.784 1.00 98.31 179 LEU A CA 1
ATOM 1450 C C . LEU A 1 179 ? 7.651 11.015 -14.199 1.00 98.31 179 LEU A C 1
ATOM 1452 O O . LEU A 1 179 ? 6.898 10.093 -13.866 1.00 98.31 179 LEU A O 1
ATOM 1456 N N . ASP A 1 180 ? 8.793 10.784 -14.845 1.00 96.75 180 ASP A N 1
ATOM 1457 C CA . ASP A 1 180 ? 9.329 9.438 -15.016 1.00 96.75 180 ASP A CA 1
ATOM 1458 C C . ASP A 1 180 ? 10.203 9.046 -13.817 1.00 96.75 180 ASP A C 1
ATOM 1460 O O . ASP A 1 180 ? 11.398 9.335 -13.743 1.00 96.75 180 ASP A O 1
ATOM 1464 N N . ALA A 1 181 ? 9.604 8.294 -12.893 1.00 95.38 181 ALA A N 1
ATOM 1465 C CA . ALA A 1 181 ? 10.256 7.802 -11.679 1.00 95.38 181 ALA A CA 1
ATOM 1466 C C . ALA A 1 181 ? 11.510 6.931 -11.906 1.00 95.38 181 ALA A C 1
ATOM 1468 O O . ALA A 1 181 ? 12.156 6.577 -10.925 1.00 95.38 181 ALA A O 1
ATOM 1469 N N . LEU A 1 182 ? 11.837 6.527 -13.142 1.00 93.44 182 LEU A N 1
ATOM 1470 C CA . LEU A 1 182 ? 13.071 5.806 -13.478 1.00 93.44 182 LEU A CA 1
ATOM 1471 C C . LEU A 1 182 ? 14.153 6.707 -14.076 1.00 93.44 182 LEU A C 1
ATOM 1473 O O . LEU A 1 182 ? 15.322 6.330 -14.068 1.00 93.44 182 LEU A O 1
ATOM 1477 N N . SER A 1 183 ? 13.773 7.851 -14.640 1.00 96.12 183 SER A N 1
ATOM 1478 C CA . SER A 1 183 ? 14.693 8.733 -15.367 1.00 96.12 183 SER A CA 1
ATOM 1479 C C . SER A 1 183 ? 14.955 10.049 -14.634 1.00 96.12 183 SER A C 1
ATOM 1481 O O . SER A 1 183 ? 15.937 10.717 -14.937 1.00 96.12 183 SER A O 1
ATOM 1483 N N . GLU A 1 184 ? 14.130 10.385 -13.639 1.00 97.69 184 GLU A N 1
ATOM 1484 C CA . GLU A 1 184 ? 14.153 11.668 -12.924 1.00 97.69 184 GLU A CA 1
ATOM 1485 C C . GLU A 1 184 ? 14.260 11.468 -11.389 1.00 97.69 184 GLU A C 1
ATOM 1487 O O . GLU A 1 184 ? 13.351 11.833 -10.637 1.00 97.69 184 GLU A O 1
ATOM 1492 N N . PRO A 1 185 ? 15.338 10.823 -10.882 1.00 96.81 185 PRO A N 1
ATOM 1493 C CA . PRO A 1 185 ? 15.497 10.517 -9.454 1.00 96.81 185 PRO A CA 1
ATOM 1494 C C . PRO A 1 185 ? 15.564 11.756 -8.558 1.00 96.81 185 PRO A C 1
ATOM 1496 O O . PRO A 1 185 ? 15.019 11.732 -7.459 1.00 96.81 185 PRO A O 1
ATOM 1499 N N . GLU A 1 186 ? 16.218 12.825 -9.012 1.00 97.88 186 GLU A N 1
ATOM 1500 C CA . GLU A 1 186 ? 16.415 14.044 -8.219 1.00 97.88 186 GLU A CA 1
ATOM 1501 C C . GLU A 1 186 ? 15.085 14.767 -7.976 1.00 97.88 186 GLU A C 1
ATOM 1503 O O . GLU A 1 186 ? 14.770 15.152 -6.849 1.00 97.88 186 GLU A O 1
ATOM 1508 N N . GLN A 1 187 ? 14.258 14.876 -9.019 1.00 98.31 187 GLN A N 1
ATOM 1509 C CA . GLN A 1 187 ? 12.910 15.431 -8.930 1.00 98.31 187 GLN A CA 1
ATOM 1510 C C . GLN A 1 187 ? 12.013 14.562 -8.039 1.00 98.31 187 GLN A C 1
ATOM 1512 O O . GLN A 1 187 ? 11.270 15.089 -7.211 1.00 98.31 187 GLN A O 1
ATOM 1517 N N . LEU A 1 188 ? 12.106 13.230 -8.152 1.00 98.06 188 LEU A N 1
ATOM 1518 C CA . LEU A 1 188 ? 11.379 12.321 -7.265 1.00 98.06 188 LEU A CA 1
ATOM 1519 C C . LEU A 1 188 ? 11.808 12.495 -5.798 1.00 98.06 188 LEU A C 1
ATOM 1521 O O . LEU A 1 188 ? 10.957 12.489 -4.910 1.00 98.06 188 LEU A O 1
ATOM 1525 N N . ALA A 1 189 ? 13.103 12.684 -5.534 1.00 98.00 189 ALA A N 1
ATOM 1526 C CA . ALA A 1 189 ? 13.618 12.937 -4.192 1.00 98.00 189 ALA A CA 1
ATOM 1527 C C . ALA A 1 189 ? 13.095 14.255 -3.604 1.00 98.00 189 ALA A C 1
ATOM 1529 O O . ALA A 1 189 ? 12.713 14.285 -2.433 1.00 98.00 189 ALA A O 1
ATOM 1530 N N . GLU A 1 190 ? 13.025 15.321 -4.406 1.00 98.12 190 GLU A N 1
ATOM 1531 C CA . GLU A 1 190 ? 12.429 16.599 -3.996 1.00 98.12 190 GLU A CA 1
ATOM 1532 C C . GLU A 1 190 ? 10.953 16.439 -3.624 1.00 98.12 190 GLU A C 1
ATOM 1534 O O . GLU A 1 190 ? 10.532 16.847 -2.542 1.00 98.12 190 GLU A O 1
ATOM 1539 N N . LEU A 1 191 ? 10.176 15.768 -4.476 1.00 97.88 191 LEU A N 1
ATOM 1540 C CA . LEU A 1 191 ? 8.762 15.512 -4.216 1.00 97.88 191 LEU A CA 1
ATOM 1541 C C . LEU A 1 191 ? 8.555 14.685 -2.942 1.00 97.88 191 LEU A C 1
ATOM 1543 O O . LEU A 1 191 ? 7.692 15.020 -2.134 1.00 97.88 191 LEU A O 1
ATOM 1547 N N . CYS A 1 192 ? 9.372 13.653 -2.714 1.00 97.69 192 CYS A N 1
ATOM 1548 C CA . CYS A 1 192 ? 9.347 12.881 -1.471 1.00 97.69 192 CYS A CA 1
ATOM 1549 C C . CYS A 1 192 ? 9.682 13.744 -0.245 1.00 97.69 192 CYS A C 1
ATOM 1551 O O . CYS A 1 192 ? 9.008 13.621 0.778 1.00 97.69 192 CYS A O 1
ATOM 1553 N N . ARG A 1 193 ? 10.690 14.626 -0.335 1.00 96.56 193 ARG A N 1
ATOM 1554 C CA . ARG A 1 193 ? 11.054 15.550 0.753 1.00 96.56 193 ARG A CA 1
ATOM 1555 C C . ARG A 1 193 ? 9.912 16.504 1.070 1.00 96.56 193 ARG A C 1
ATOM 1557 O O . ARG A 1 193 ? 9.551 16.629 2.236 1.00 96.56 193 ARG A O 1
ATOM 1564 N N . SER A 1 194 ? 9.318 17.109 0.043 1.00 96.81 194 SER A N 1
ATOM 1565 C CA . SER A 1 194 ? 8.170 18.003 0.192 1.00 96.81 194 SER A CA 1
ATOM 1566 C C . SER A 1 194 ? 6.975 17.282 0.815 1.00 96.81 194 SER A C 1
ATOM 1568 O O . SER A 1 194 ? 6.422 17.762 1.796 1.00 96.81 194 SER A O 1
ATOM 1570 N N . LEU A 1 195 ? 6.618 16.105 0.299 1.00 96.31 195 LEU A N 1
ATOM 1571 C CA . LEU A 1 195 ? 5.488 15.305 0.779 1.00 96.31 195 LEU A CA 1
ATOM 1572 C C . LEU A 1 195 ? 5.656 14.854 2.241 1.00 96.31 195 LEU A C 1
ATOM 1574 O O . LEU A 1 195 ? 4.683 14.720 2.981 1.00 96.31 195 LEU A O 1
ATOM 1578 N N . CYS A 1 196 ? 6.894 14.597 2.669 1.00 94.44 196 CYS A N 1
ATOM 1579 C CA . CYS A 1 196 ? 7.195 14.213 4.050 1.00 94.44 196 CYS A CA 1
ATOM 1580 C C . CYS A 1 196 ? 7.419 15.427 4.969 1.00 94.44 196 CYS A C 1
ATOM 1582 O O . CYS A 1 196 ? 7.501 15.275 6.192 1.00 94.44 196 CYS A O 1
ATOM 1584 N N . ALA A 1 197 ? 7.512 16.645 4.424 1.00 92.12 197 ALA A N 1
ATOM 1585 C CA . ALA A 1 197 ? 7.734 17.842 5.217 1.00 92.12 197 ALA A CA 1
ATOM 1586 C C . ALA A 1 197 ? 6.533 18.080 6.145 1.00 92.12 197 ALA A C 1
ATOM 1588 O O . ALA A 1 197 ? 5.382 18.217 5.736 1.00 92.12 197 ALA A O 1
ATOM 1589 N N . GLY A 1 198 ? 6.791 18.069 7.452 1.00 82.06 198 GLY A N 1
ATOM 1590 C CA . GLY A 1 198 ? 5.751 18.240 8.461 1.00 82.06 198 GLY A CA 1
ATOM 1591 C C . GLY A 1 198 ? 4.845 17.024 8.657 1.00 82.06 198 GLY A C 1
ATOM 1592 O O . GLY A 1 198 ? 3.881 17.135 9.415 1.00 82.06 198 GLY A O 1
ATOM 1593 N N . SER A 1 199 ? 5.098 15.867 8.024 1.00 75.31 199 SER A N 1
ATOM 1594 C CA . SER A 1 199 ? 4.377 14.621 8.332 1.00 75.31 199 SER A CA 1
ATOM 1595 C C . SER A 1 199 ? 4.795 14.066 9.686 1.00 75.31 199 SER A C 1
ATOM 1597 O O . SER A 1 199 ? 5.835 13.436 9.813 1.00 75.31 199 SER A O 1
ATOM 1599 N N . GLY A 1 200 ? 3.958 14.284 10.704 1.00 74.31 200 GLY A N 1
ATOM 1600 C CA . GLY A 1 200 ? 4.088 13.606 11.999 1.00 74.31 200 GLY A CA 1
ATOM 1601 C C . GLY A 1 200 ? 3.604 12.149 11.977 1.00 74.31 200 GLY A C 1
ATOM 1602 O O . GLY A 1 200 ? 3.731 11.451 12.979 1.00 74.31 200 GLY A O 1
ATOM 1603 N N . GLY A 1 201 ? 3.003 11.694 10.869 1.00 81.25 201 GLY A N 1
ATOM 1604 C CA . GLY A 1 201 ? 2.639 10.292 10.657 1.00 81.25 201 GLY A CA 1
ATOM 1605 C C . GLY A 1 201 ? 3.619 9.544 9.753 1.00 81.25 201 GLY A C 1
ATOM 1606 O O . GLY A 1 201 ? 4.736 9.991 9.518 1.00 81.25 201 GLY A O 1
ATOM 1607 N N . GLY A 1 202 ? 3.210 8.364 9.278 1.00 91.06 202 GLY A N 1
ATOM 1608 C CA . GLY A 1 202 ? 4.086 7.484 8.507 1.00 91.06 202 GLY A CA 1
ATOM 1609 C C . GLY A 1 202 ? 4.131 7.843 7.024 1.00 91.06 202 GLY A C 1
ATOM 1610 O O . GLY A 1 202 ? 3.107 8.174 6.428 1.00 91.06 202 GLY A O 1
ATOM 1611 N N . PHE A 1 203 ? 5.301 7.691 6.406 1.00 95.88 203 PHE A N 1
ATOM 1612 C CA . PHE A 1 203 ? 5.431 7.690 4.950 1.00 95.88 203 PHE A CA 1
ATOM 1613 C C . PHE A 1 203 ? 5.044 6.315 4.389 1.00 95.88 203 PHE A C 1
ATOM 1615 O O . PHE A 1 203 ? 5.444 5.275 4.937 1.00 95.88 203 PHE A O 1
ATOM 1622 N N . LYS A 1 204 ? 4.239 6.288 3.323 1.00 97.69 204 LYS A N 1
ATOM 1623 C CA . LYS A 1 204 ? 3.800 5.061 2.638 1.00 97.69 204 LYS A CA 1
ATOM 1624 C C . LYS A 1 204 ? 3.903 5.235 1.132 1.00 97.69 204 LYS A C 1
ATOM 1626 O O . LYS A 1 204 ? 3.670 6.322 0.612 1.00 97.69 204 LYS A O 1
ATOM 1631 N N . VAL A 1 205 ? 4.222 4.152 0.432 1.00 98.38 205 VAL A N 1
ATOM 1632 C CA . VAL A 1 205 ? 4.381 4.174 -1.023 1.00 98.38 205 VAL A CA 1
ATOM 1633 C C . VAL A 1 205 ? 3.534 3.098 -1.679 1.00 98.38 205 VAL A C 1
ATOM 1635 O O . VAL A 1 205 ? 3.467 1.959 -1.219 1.00 98.38 205 VAL A O 1
ATOM 1638 N N . PHE A 1 206 ? 2.897 3.465 -2.778 1.00 98.62 206 PHE A N 1
ATOM 1639 C CA . PHE A 1 206 ? 2.072 2.611 -3.614 1.00 98.62 206 PHE A CA 1
ATOM 1640 C C . PHE A 1 206 ? 2.661 2.621 -5.031 1.00 98.62 206 PHE A C 1
ATOM 1642 O O . PHE A 1 206 ? 2.920 3.682 -5.584 1.00 98.62 206 PHE A O 1
ATOM 1649 N N . VAL A 1 207 ? 2.949 1.450 -5.602 1.00 97.94 207 VAL A N 1
ATOM 1650 C CA . VAL A 1 207 ? 3.603 1.311 -6.913 1.00 97.94 207 VAL A CA 1
ATOM 1651 C C . VAL A 1 207 ? 2.748 0.450 -7.845 1.00 97.94 207 VAL A C 1
ATOM 1653 O O . VAL A 1 207 ? 2.614 -0.759 -7.632 1.00 97.94 207 VAL A O 1
ATOM 1656 N N . ASP A 1 208 ? 2.237 1.057 -8.918 1.00 96.00 208 ASP A N 1
ATOM 1657 C CA . ASP A 1 208 ? 1.527 0.413 -10.031 1.00 96.00 208 ASP A CA 1
ATOM 1658 C C . ASP A 1 208 ? 1.990 0.970 -11.388 1.00 96.00 208 ASP A C 1
ATOM 1660 O O . ASP A 1 208 ? 1.240 1.551 -12.163 1.00 96.00 208 ASP A O 1
ATOM 1664 N N . ILE A 1 209 ? 3.252 0.736 -11.734 1.00 88.62 209 ILE A N 1
ATOM 1665 C CA . ILE A 1 209 ? 3.802 1.129 -13.043 1.00 88.62 209 ILE A CA 1
ATOM 1666 C C . ILE A 1 209 ? 3.506 0.097 -14.159 1.00 88.62 209 ILE A C 1
ATOM 1668 O O . ILE A 1 209 ? 4.259 -0.034 -15.132 1.00 88.62 209 ILE A O 1
ATOM 1672 N N . GLY A 1 210 ? 2.446 -0.709 -13.993 1.00 67.38 210 GLY A N 1
ATOM 1673 C CA . GLY A 1 210 ? 2.237 -1.976 -14.700 1.00 67.38 210 GLY A CA 1
ATOM 1674 C C . GLY A 1 210 ? 1.100 -2.006 -15.730 1.00 67.38 210 GLY A C 1
ATOM 1675 O O . GLY A 1 210 ? -0.036 -2.340 -15.391 1.00 67.38 210 GLY A O 1
ATOM 1676 N N . GLY A 1 211 ? 1.451 -1.797 -17.008 1.00 63.91 211 GLY A N 1
ATOM 1677 C CA . GLY A 1 211 ? 0.778 -2.386 -18.186 1.00 63.91 211 GLY A CA 1
ATOM 1678 C C . GLY A 1 211 ? 1.398 -3.746 -18.573 1.00 63.91 211 GLY A C 1
ATOM 1679 O O . GLY A 1 211 ? 1.935 -4.430 -17.707 1.00 63.91 211 GLY A O 1
ATOM 1680 N N . ASP A 1 212 ? 1.449 -4.118 -19.863 1.00 55.31 212 ASP A N 1
ATOM 1681 C CA . ASP A 1 212 ? 2.135 -5.337 -20.388 1.00 55.31 212 ASP A CA 1
ATOM 1682 C C . ASP A 1 212 ? 3.668 -5.387 -20.134 1.00 55.31 212 ASP A C 1
ATOM 1684 O O . ASP A 1 212 ? 4.408 -6.202 -20.698 1.00 55.31 212 ASP A O 1
ATOM 1688 N N . ARG A 1 213 ? 4.191 -4.479 -19.307 1.00 59.88 213 ARG A N 1
ATOM 1689 C CA . ARG A 1 213 ? 5.606 -4.359 -18.971 1.00 59.88 213 ARG A CA 1
ATOM 1690 C C . ARG A 1 213 ? 5.973 -5.427 -17.937 1.00 59.88 213 ARG A C 1
ATOM 1692 O O . ARG A 1 213 ? 5.316 -5.601 -16.917 1.00 59.88 213 ARG A O 1
ATOM 1699 N N . LEU A 1 214 ? 7.055 -6.147 -18.216 1.00 66.81 214 LEU A N 1
ATOM 1700 C CA . LEU A 1 214 ? 7.570 -7.223 -17.368 1.00 66.81 214 LEU A CA 1
ATOM 1701 C C . LEU A 1 214 ? 8.174 -6.656 -16.071 1.00 66.81 214 LEU A C 1
ATOM 1703 O O . LEU A 1 214 ? 8.698 -5.540 -16.071 1.00 66.81 214 LEU A O 1
ATOM 1707 N N . GLY A 1 215 ? 8.137 -7.440 -14.986 1.00 84.25 215 GLY A N 1
ATOM 1708 C CA . GLY A 1 215 ? 8.490 -7.029 -13.615 1.00 84.25 215 GLY A CA 1
ATOM 1709 C C . GLY A 1 215 ? 9.842 -6.328 -13.418 1.00 84.25 215 GLY A C 1
ATOM 1710 O O . GLY A 1 215 ? 10.016 -5.635 -12.424 1.00 84.25 215 GLY A O 1
ATOM 1711 N N . GLY A 1 216 ? 10.773 -6.401 -14.374 1.00 89.00 216 GLY A N 1
ATOM 1712 C CA . GLY A 1 216 ? 12.060 -5.707 -14.297 1.00 89.00 216 GLY A CA 1
ATOM 1713 C C . GLY A 1 216 ? 11.969 -4.175 -14.200 1.00 89.00 216 GLY A C 1
ATOM 1714 O O . GLY A 1 216 ? 12.835 -3.570 -13.576 1.00 89.00 216 GLY A O 1
ATOM 1715 N N . ALA A 1 217 ? 10.945 -3.532 -14.779 1.00 89.50 217 ALA A N 1
ATOM 1716 C CA . ALA A 1 217 ? 10.745 -2.086 -14.591 1.00 89.50 217 ALA A CA 1
ATOM 1717 C C . ALA A 1 217 ? 10.353 -1.758 -13.142 1.00 89.50 217 ALA A C 1
ATOM 1719 O O . ALA A 1 217 ? 10.917 -0.842 -12.552 1.00 89.50 217 ALA A O 1
ATOM 1720 N N . VAL A 1 218 ? 9.464 -2.569 -12.556 1.00 93.62 218 VAL A N 1
ATOM 1721 C CA . VAL A 1 218 ? 9.071 -2.477 -11.141 1.00 93.62 218 VAL A CA 1
ATOM 1722 C C . VAL A 1 218 ? 10.282 -2.693 -10.242 1.00 93.62 218 VAL A C 1
ATOM 1724 O O . VAL A 1 218 ? 10.514 -1.894 -9.345 1.00 93.62 218 VAL A O 1
ATOM 1727 N N . CYS A 1 219 ? 11.116 -3.699 -10.522 1.00 94.62 219 CYS A N 1
ATOM 1728 C CA . CYS A 1 219 ? 12.336 -3.922 -9.746 1.00 94.62 219 CYS A CA 1
ATOM 1729 C C . CYS A 1 219 ? 13.279 -2.711 -9.765 1.00 94.62 219 CYS A C 1
ATOM 1731 O O . CYS A 1 219 ? 13.795 -2.339 -8.717 1.00 94.62 219 CYS A O 1
ATOM 1733 N N . ARG A 1 220 ? 13.488 -2.075 -10.928 1.00 93.88 220 ARG A N 1
ATOM 1734 C CA . ARG A 1 220 ? 14.315 -0.859 -11.014 1.00 93.88 220 ARG A CA 1
ATOM 1735 C C . ARG A 1 220 ? 13.706 0.308 -10.244 1.00 93.88 220 ARG A C 1
ATOM 1737 O O . ARG A 1 220 ? 14.433 0.967 -9.514 1.00 93.88 220 ARG A O 1
ATOM 1744 N N . ALA A 1 221 ? 12.394 0.512 -10.358 1.00 94.88 221 ALA A N 1
ATOM 1745 C CA . ALA A 1 221 ? 11.703 1.577 -9.636 1.00 94.88 221 ALA A CA 1
ATOM 1746 C C . ALA A 1 221 ? 11.828 1.397 -8.120 1.00 94.88 221 ALA A C 1
ATOM 1748 O O . ALA A 1 221 ? 12.083 2.362 -7.414 1.00 94.88 221 ALA A O 1
ATOM 1749 N N . LEU A 1 222 ? 11.726 0.162 -7.619 1.00 97.12 222 LEU A N 1
ATOM 1750 C CA . LEU A 1 222 ? 11.897 -0.126 -6.193 1.00 97.12 222 LEU A CA 1
ATOM 1751 C C . LEU A 1 222 ? 13.331 0.120 -5.706 1.00 97.12 222 LEU A C 1
ATOM 1753 O O . LEU A 1 222 ? 13.505 0.618 -4.601 1.00 97.12 222 LEU A O 1
ATOM 1757 N N . VAL A 1 223 ? 14.348 -0.194 -6.517 1.00 97.25 223 VAL A N 1
ATOM 1758 C CA . VAL A 1 223 ? 15.756 0.118 -6.198 1.00 97.25 223 VAL A CA 1
ATOM 1759 C C . VAL A 1 223 ? 16.000 1.617 -6.161 1.00 97.25 223 VAL A C 1
ATOM 1761 O O . VAL A 1 223 ? 16.594 2.116 -5.212 1.00 97.25 223 VAL A O 1
ATOM 1764 N N . GLN A 1 224 ? 15.506 2.341 -7.161 1.00 96.62 224 GLN A N 1
ATOM 1765 C CA . GLN A 1 224 ? 15.638 3.792 -7.214 1.00 96.62 224 GLN A CA 1
ATOM 1766 C C . GLN A 1 224 ? 14.914 4.468 -6.048 1.00 96.62 224 GLN A C 1
ATOM 1768 O O . GLN A 1 224 ? 15.505 5.295 -5.361 1.00 96.62 224 GLN A O 1
ATOM 1773 N N . LEU A 1 225 ? 13.675 4.058 -5.771 1.00 97.81 225 LEU A N 1
ATOM 1774 C CA . LEU A 1 225 ? 12.906 4.541 -4.630 1.00 97.81 225 LEU A CA 1
ATOM 1775 C C . LEU A 1 225 ? 13.628 4.271 -3.306 1.00 97.81 225 LEU A C 1
ATOM 1777 O O . LEU A 1 225 ? 13.668 5.150 -2.455 1.00 97.81 225 LEU A O 1
ATOM 1781 N N . TRP A 1 226 ? 14.211 3.082 -3.130 1.00 97.94 226 TRP A N 1
ATOM 1782 C CA . TRP A 1 226 ? 14.984 2.759 -1.931 1.00 97.94 226 TRP A CA 1
ATOM 1783 C C . TRP A 1 226 ? 16.164 3.714 -1.734 1.00 97.94 226 TRP A C 1
ATOM 1785 O O . TRP A 1 226 ? 16.293 4.282 -0.654 1.00 97.94 226 TRP A O 1
ATOM 1795 N N . HIS A 1 227 ? 16.971 3.945 -2.773 1.00 97.75 227 HIS A N 1
ATOM 1796 C CA . HIS A 1 227 ? 18.104 4.870 -2.689 1.00 97.75 227 HIS A CA 1
ATOM 1797 C C . HIS A 1 227 ? 17.669 6.300 -2.369 1.00 97.75 227 HIS A C 1
ATOM 1799 O O . HIS A 1 227 ? 18.283 6.939 -1.522 1.00 97.75 227 HIS A O 1
ATOM 1805 N N . ILE A 1 228 ? 16.576 6.767 -2.977 1.00 97.81 228 ILE A N 1
ATOM 1806 C CA . ILE A 1 228 ? 15.993 8.076 -2.669 1.00 97.81 228 ILE A CA 1
ATOM 1807 C C . ILE A 1 228 ? 15.567 8.142 -1.199 1.00 97.81 228 ILE A C 1
ATOM 1809 O O . ILE A 1 228 ? 15.898 9.097 -0.507 1.00 97.81 228 ILE A O 1
ATOM 1813 N N . CYS A 1 229 ? 14.859 7.127 -0.700 1.00 97.00 229 CYS A N 1
ATOM 1814 C CA . CYS A 1 229 ? 14.425 7.067 0.695 1.00 97.00 229 CYS A CA 1
ATOM 1815 C C . CYS A 1 229 ? 15.602 7.058 1.685 1.00 97.00 229 CYS A C 1
ATOM 1817 O O . CYS A 1 229 ? 15.513 7.703 2.730 1.00 97.00 229 CYS A O 1
ATOM 1819 N N . GLU A 1 230 ? 16.691 6.350 1.368 1.00 96.31 230 GLU A N 1
ATOM 1820 C CA . GLU A 1 230 ? 17.925 6.378 2.165 1.00 96.31 230 GLU A CA 1
ATOM 1821 C C . GLU A 1 230 ? 18.583 7.761 2.141 1.00 96.31 230 GLU A C 1
ATOM 1823 O O . GLU A 1 230 ? 18.928 8.286 3.197 1.00 96.31 230 GLU A O 1
ATOM 1828 N N . GLU A 1 231 ? 18.712 8.368 0.959 1.00 96.50 231 GLU A N 1
ATOM 1829 C CA . GLU A 1 231 ? 19.329 9.685 0.771 1.00 96.50 231 GLU A CA 1
ATOM 1830 C C . GLU A 1 231 ? 18.607 10.774 1.570 1.00 96.50 231 GLU A C 1
ATOM 1832 O O . GLU A 1 231 ? 19.243 11.579 2.248 1.00 96.50 231 GLU A O 1
ATOM 1837 N N . ILE A 1 232 ? 17.273 10.781 1.531 1.00 96.06 232 ILE A N 1
ATOM 1838 C CA . ILE A 1 232 ? 16.466 11.791 2.227 1.00 96.06 232 ILE A CA 1
ATOM 1839 C C . ILE A 1 232 ? 16.234 11.452 3.707 1.00 96.06 232 ILE A C 1
ATOM 1841 O O . ILE A 1 232 ? 15.604 12.234 4.416 1.00 96.06 232 ILE A O 1
ATOM 1845 N N . GLY A 1 233 ? 16.701 10.290 4.177 1.00 95.25 233 GLY A N 1
ATOM 1846 C CA . GLY A 1 233 ? 16.539 9.845 5.561 1.00 95.25 233 GLY A CA 1
ATOM 1847 C C . GLY A 1 233 ? 15.098 9.502 5.956 1.00 95.25 233 GLY A C 1
ATOM 1848 O O . GLY A 1 233 ? 14.772 9.517 7.142 1.00 95.25 233 GLY A O 1
ATOM 1849 N N . VAL A 1 234 ? 14.224 9.193 4.990 1.00 93.62 234 VAL A N 1
ATOM 1850 C CA . VAL A 1 234 ? 12.811 8.865 5.236 1.00 93.62 234 VAL A CA 1
ATOM 1851 C C . VAL A 1 234 ? 12.473 7.516 4.619 1.00 93.62 234 VAL A C 1
ATOM 1853 O O . VAL A 1 234 ? 12.267 7.384 3.412 1.00 93.62 234 VAL A O 1
ATOM 1856 N N . LEU A 1 235 ? 12.365 6.498 5.472 1.00 95.38 235 LEU A N 1
ATOM 1857 C CA . LEU A 1 235 ? 11.988 5.154 5.048 1.00 95.38 235 LEU A CA 1
ATOM 1858 C C . LEU A 1 235 ? 10.472 4.948 5.140 1.00 95.38 235 LEU A C 1
ATOM 1860 O O . LEU A 1 235 ? 9.885 5.196 6.198 1.00 95.38 235 LEU A O 1
ATOM 1864 N N . PRO A 1 236 ? 9.821 4.422 4.087 1.00 96.12 236 PRO A N 1
ATOM 1865 C CA . PRO A 1 236 ? 8.400 4.140 4.141 1.00 96.12 236 PRO A CA 1
ATOM 1866 C C . PRO A 1 236 ? 8.113 3.008 5.128 1.00 96.12 236 PRO A C 1
ATOM 1868 O O . PRO A 1 236 ? 8.769 1.966 5.118 1.00 96.12 236 PRO A O 1
ATOM 1871 N N . SER A 1 237 ? 7.086 3.196 5.952 1.00 95.81 237 SER A N 1
ATOM 1872 C CA . SER A 1 237 ? 6.550 2.155 6.841 1.00 95.81 237 SER A CA 1
ATOM 1873 C C . SER A 1 237 ? 5.853 1.033 6.065 1.00 95.81 237 SER A C 1
ATOM 1875 O O . SER A 1 237 ? 5.819 -0.116 6.499 1.00 95.81 237 SER A O 1
ATOM 1877 N N . LEU A 1 238 ? 5.329 1.352 4.881 1.00 97.00 238 LEU A N 1
ATOM 1878 C CA . LEU A 1 238 ? 4.653 0.408 4.006 1.00 97.00 238 LEU A CA 1
ATOM 1879 C C . LEU A 1 238 ? 4.936 0.745 2.544 1.00 97.00 238 LEU A C 1
ATOM 1881 O O . LEU A 1 238 ? 4.731 1.881 2.120 1.00 97.00 238 LEU A O 1
ATOM 1885 N N . VAL A 1 239 ? 5.328 -0.265 1.773 1.00 97.94 239 VAL A N 1
ATOM 1886 C CA . VAL A 1 239 ? 5.386 -0.219 0.312 1.00 97.94 239 VAL A CA 1
ATOM 1887 C C . VAL A 1 239 ? 4.424 -1.263 -0.240 1.00 97.94 239 VAL A C 1
ATOM 1889 O O . VAL A 1 239 ? 4.567 -2.450 0.041 1.00 97.94 239 VAL A O 1
ATOM 1892 N N . VAL A 1 240 ? 3.439 -0.851 -1.029 1.00 97.75 240 VAL A N 1
ATOM 1893 C CA . VAL A 1 240 ? 2.514 -1.763 -1.710 1.00 97.75 240 VAL A CA 1
ATOM 1894 C C . VAL A 1 240 ? 2.833 -1.763 -3.193 1.00 97.75 240 VAL A C 1
ATOM 1896 O O . VAL A 1 240 ? 2.802 -0.725 -3.842 1.00 97.75 240 VAL A O 1
ATOM 1899 N N . VAL A 1 241 ? 3.109 -2.935 -3.748 1.00 97.12 241 VAL A N 1
ATOM 1900 C CA . VAL A 1 241 ? 3.530 -3.096 -5.138 1.00 97.12 241 VAL A CA 1
ATOM 1901 C C . VAL A 1 241 ? 2.537 -3.985 -5.857 1.00 97.12 241 VAL A C 1
ATOM 1903 O O . VAL A 1 241 ? 2.419 -5.177 -5.560 1.00 97.12 241 VAL A O 1
ATOM 1906 N N . LYS A 1 242 ? 1.846 -3.434 -6.852 1.00 95.38 242 LYS A N 1
ATOM 1907 C CA . LYS A 1 242 ? 1.014 -4.233 -7.744 1.00 95.38 242 LYS A CA 1
ATOM 1908 C C . LYS A 1 242 ? 1.815 -4.624 -8.976 1.00 95.38 242 LYS A C 1
ATOM 1910 O O . LYS A 1 242 ? 2.179 -3.807 -9.814 1.00 95.38 242 LYS A O 1
ATOM 1915 N N . CYS A 1 243 ? 2.089 -5.918 -9.094 1.00 94.06 243 CYS A N 1
ATOM 1916 C CA . CYS A 1 243 ? 2.789 -6.479 -10.239 1.00 94.06 243 CYS A CA 1
ATOM 1917 C C . CYS A 1 243 ? 2.458 -7.963 -10.370 1.00 94.06 243 CYS A C 1
ATOM 1919 O O . CYS A 1 243 ? 2.916 -8.778 -9.568 1.00 94.06 243 CYS A O 1
ATOM 1921 N N . LYS A 1 244 ? 1.711 -8.325 -11.421 1.00 91.88 244 LYS A N 1
ATOM 1922 C CA . LYS A 1 244 ? 1.252 -9.703 -11.654 1.00 91.88 244 LYS A CA 1
ATOM 1923 C C . LYS A 1 244 ? 2.392 -10.718 -11.606 1.00 91.88 244 LYS A C 1
ATOM 1925 O O . LYS A 1 244 ? 2.312 -11.705 -10.883 1.00 91.88 244 LYS A O 1
ATOM 1930 N N . SER A 1 245 ? 3.486 -10.454 -12.326 1.00 91.31 245 SER A N 1
ATOM 1931 C CA . SER A 1 245 ? 4.617 -11.383 -12.381 1.00 91.31 245 SER A CA 1
ATOM 1932 C C . SER A 1 245 ? 5.347 -11.506 -11.045 1.00 91.31 245 SER A C 1
ATOM 1934 O O . SER A 1 245 ? 5.679 -12.620 -10.654 1.00 91.31 245 SER A O 1
ATOM 1936 N N . LEU A 1 246 ? 5.598 -10.401 -10.332 1.00 92.94 246 LEU A N 1
ATOM 1937 C CA . LEU A 1 246 ? 6.289 -10.466 -9.037 1.00 92.94 246 LEU A CA 1
ATOM 1938 C C . LEU A 1 246 ? 5.420 -11.149 -7.984 1.00 92.94 246 LEU A C 1
ATOM 1940 O O . LEU A 1 246 ? 5.905 -12.036 -7.291 1.00 92.94 246 LEU A O 1
ATOM 1944 N N . ALA A 1 247 ? 4.133 -10.807 -7.918 1.00 92.56 247 ALA A N 1
ATOM 1945 C CA . ALA A 1 247 ? 3.193 -11.439 -7.002 1.00 92.56 247 ALA A CA 1
ATOM 1946 C C . ALA A 1 247 ? 3.045 -12.944 -7.281 1.00 92.56 247 ALA A C 1
ATOM 1948 O O . ALA A 1 247 ? 3.061 -13.739 -6.347 1.00 92.56 247 ALA A O 1
ATOM 1949 N N . ALA A 1 248 ? 2.980 -13.358 -8.553 1.00 91.75 248 ALA A N 1
ATOM 1950 C CA . ALA A 1 248 ? 2.934 -14.772 -8.923 1.00 91.75 248 ALA A CA 1
ATOM 1951 C C . ALA A 1 248 ? 4.213 -15.534 -8.538 1.00 91.75 248 ALA A C 1
ATOM 1953 O O . ALA A 1 248 ? 4.121 -16.653 -8.042 1.00 91.75 248 ALA A O 1
ATOM 1954 N N . ASN A 1 249 ? 5.395 -14.937 -8.729 1.00 93.38 249 ASN A N 1
ATOM 1955 C CA . ASN A 1 249 ? 6.650 -15.546 -8.280 1.00 93.38 249 ASN A CA 1
ATOM 1956 C C . ASN A 1 249 ? 6.722 -15.621 -6.751 1.00 93.38 249 ASN A C 1
ATOM 1958 O O . ASN A 1 249 ? 7.109 -16.651 -6.211 1.00 93.38 249 ASN A O 1
ATOM 1962 N N . ALA A 1 250 ? 6.323 -14.557 -6.052 1.00 93.88 250 ALA A N 1
ATOM 1963 C CA . ALA A 1 250 ? 6.295 -14.517 -4.594 1.00 93.88 250 ALA A CA 1
ATOM 1964 C C . ALA A 1 250 ? 5.340 -15.560 -4.003 1.00 93.88 250 ALA A C 1
ATOM 1966 O O . ALA A 1 250 ? 5.703 -16.225 -3.044 1.00 93.88 250 ALA A O 1
ATOM 1967 N N . ALA A 1 251 ? 4.173 -15.774 -4.617 1.00 92.12 251 ALA A N 1
ATOM 1968 C CA . ALA A 1 251 ? 3.202 -16.777 -4.174 1.00 92.12 251 ALA A CA 1
ATOM 1969 C C . ALA A 1 251 ? 3.749 -18.217 -4.204 1.00 92.12 251 ALA A C 1
ATOM 1971 O O . ALA A 1 251 ? 3.256 -19.074 -3.477 1.00 92.12 251 ALA A O 1
ATOM 1972 N N . ASN A 1 252 ? 4.754 -18.493 -5.043 1.00 93.81 252 ASN A N 1
ATOM 1973 C CA . ASN A 1 252 ? 5.429 -19.794 -5.097 1.00 93.81 252 ASN A CA 1
ATOM 1974 C C . ASN A 1 252 ? 6.624 -19.893 -4.136 1.00 93.81 252 ASN A C 1
ATOM 1976 O O . ASN A 1 252 ? 7.152 -20.984 -3.945 1.00 93.81 252 ASN A O 1
ATOM 1980 N N . ALA A 1 253 ? 7.072 -18.768 -3.580 1.00 95.06 253 ALA A N 1
ATOM 1981 C CA . ALA A 1 253 ? 8.277 -18.660 -2.763 1.00 95.06 253 ALA A CA 1
ATOM 1982 C C . ALA A 1 253 ? 7.984 -18.203 -1.327 1.00 95.06 253 ALA A C 1
ATOM 1984 O O . ALA A 1 253 ? 8.921 -17.927 -0.583 1.00 95.06 253 ALA A O 1
ATOM 1985 N N . CYS A 1 254 ? 6.712 -18.074 -0.940 1.00 94.00 254 CYS A N 1
ATOM 1986 C CA . CYS A 1 254 ? 6.330 -17.601 0.382 1.00 94.00 254 CYS A CA 1
ATOM 1987 C C . CYS A 1 254 ? 5.870 -18.720 1.321 1.00 94.00 254 CYS A C 1
ATOM 1989 O O . CYS A 1 254 ? 5.357 -19.754 0.887 1.00 94.00 254 CYS A O 1
ATOM 1991 N N . ASP A 1 255 ? 6.007 -18.480 2.622 1.00 91.81 255 ASP A N 1
ATOM 1992 C CA . ASP A 1 255 ? 5.480 -19.349 3.669 1.00 91.81 255 ASP A CA 1
ATOM 1993 C C . ASP A 1 255 ? 3.955 -19.178 3.865 1.00 91.81 255 ASP A C 1
ATOM 1995 O O . ASP A 1 255 ? 3.268 -18.453 3.140 1.00 91.81 255 ASP A O 1
ATOM 1999 N N . ALA A 1 256 ? 3.394 -19.836 4.884 1.00 85.62 256 ALA A N 1
ATOM 2000 C CA . ALA A 1 256 ? 1.965 -19.752 5.209 1.00 85.62 256 ALA A CA 1
ATOM 2001 C C . ALA A 1 256 ? 1.506 -18.370 5.728 1.00 85.62 256 ALA A C 1
ATOM 2003 O O . ALA A 1 256 ? 0.304 -18.107 5.814 1.00 85.62 256 ALA A O 1
ATOM 2004 N N . ARG A 1 257 ? 2.440 -17.494 6.112 1.00 85.38 257 ARG A N 1
ATOM 2005 C CA . ARG A 1 257 ? 2.182 -16.103 6.517 1.00 85.38 257 ARG A CA 1
ATOM 2006 C C . ARG A 1 257 ? 2.311 -15.139 5.338 1.00 85.38 257 ARG A C 1
ATOM 2008 O O . ARG A 1 257 ? 2.017 -13.956 5.507 1.00 85.38 257 ARG A O 1
ATOM 2015 N N . GLY A 1 258 ? 2.719 -15.643 4.175 1.00 89.69 258 GLY A N 1
ATOM 2016 C CA . GLY A 1 258 ? 3.011 -14.861 2.986 1.00 89.69 258 GLY A CA 1
ATOM 2017 C C . GLY A 1 258 ? 4.428 -14.296 2.975 1.00 89.69 258 GLY A C 1
ATOM 2018 O O . GLY A 1 258 ? 4.750 -13.578 2.037 1.00 89.69 258 GLY A O 1
ATOM 2019 N N . ASP A 1 259 ? 5.285 -14.605 3.952 1.00 92.56 259 ASP A N 1
ATOM 2020 C CA . ASP A 1 259 ? 6.665 -14.111 3.972 1.00 92.56 259 ASP A CA 1
ATOM 2021 C C . ASP A 1 259 ? 7.478 -14.778 2.875 1.00 92.56 259 ASP A C 1
ATOM 2023 O O . ASP A 1 259 ? 7.474 -16.001 2.763 1.00 92.56 259 ASP A O 1
ATOM 2027 N N . ILE A 1 260 ? 8.188 -13.987 2.074 1.00 95.25 260 ILE A N 1
ATOM 2028 C CA . ILE A 1 260 ? 9.022 -14.521 0.995 1.00 95.25 260 ILE A CA 1
ATOM 2029 C C . ILE A 1 260 ? 10.265 -15.192 1.598 1.00 95.25 260 ILE A C 1
ATOM 2031 O O . ILE A 1 260 ? 11.088 -14.533 2.235 1.00 95.25 260 ILE A O 1
ATOM 2035 N N . CYS A 1 261 ? 10.409 -16.498 1.377 1.00 96.12 261 CYS A N 1
ATOM 2036 C CA . CYS A 1 261 ? 11.561 -17.284 1.806 1.00 96.12 261 CYS A CA 1
ATOM 2037 C C . CYS A 1 261 ? 12.781 -16.985 0.923 1.00 96.12 261 CYS A C 1
ATOM 2039 O O . CYS A 1 261 ? 12.635 -16.725 -0.272 1.00 96.12 261 CYS A O 1
ATOM 2041 N N . GLU A 1 262 ? 13.988 -17.049 1.499 1.00 96.31 262 GLU A N 1
ATOM 2042 C CA . GLU A 1 262 ? 15.249 -16.803 0.776 1.00 96.31 262 GLU A CA 1
ATOM 2043 C C . GLU A 1 262 ? 15.225 -15.493 -0.039 1.00 96.31 262 GLU A C 1
ATOM 2045 O O . GLU A 1 262 ? 15.620 -15.447 -1.208 1.00 96.31 262 GLU A O 1
ATOM 2050 N N . LEU A 1 263 ? 14.724 -14.415 0.580 1.00 96.69 263 LEU A N 1
ATOM 2051 C CA . LEU A 1 263 ? 14.408 -13.142 -0.077 1.00 96.69 263 LEU A CA 1
ATOM 2052 C C . LEU A 1 263 ? 15.513 -12.617 -1.023 1.00 96.69 263 LEU A C 1
ATOM 2054 O O . LEU A 1 263 ? 15.172 -12.253 -2.153 1.00 96.69 263 LEU A O 1
ATOM 2058 N N . PRO A 1 264 ? 16.815 -12.602 -0.656 1.00 97.25 264 PRO A N 1
ATOM 2059 C CA . PRO A 1 264 ? 17.867 -12.175 -1.580 1.00 97.25 264 PRO A CA 1
ATOM 2060 C C . PRO A 1 264 ? 17.936 -13.019 -2.861 1.00 97.25 264 PRO A C 1
ATOM 2062 O O . PRO A 1 264 ? 18.036 -12.464 -3.956 1.00 97.25 264 PRO A O 1
ATOM 2065 N N . ALA A 1 265 ? 17.838 -14.347 -2.747 1.00 96.62 265 ALA A N 1
ATOM 2066 C CA . ALA A 1 265 ? 17.875 -15.255 -3.893 1.00 96.62 265 ALA A CA 1
ATOM 2067 C C . ALA A 1 265 ? 16.614 -15.111 -4.760 1.00 96.62 265 ALA A C 1
ATOM 2069 O O . ALA A 1 265 ? 16.705 -15.019 -5.988 1.00 96.62 265 ALA A O 1
ATOM 2070 N N . TRP A 1 266 ? 15.439 -15.006 -4.129 1.00 96.25 266 TRP A N 1
ATOM 2071 C CA . TRP A 1 266 ? 14.178 -14.741 -4.824 1.00 96.25 266 TRP A CA 1
ATOM 2072 C C . TRP A 1 266 ? 14.225 -13.424 -5.615 1.00 96.25 266 TRP A C 1
ATOM 2074 O O . TRP A 1 266 ? 13.830 -13.375 -6.786 1.00 96.25 266 TRP A O 1
ATOM 2084 N N . TRP A 1 267 ? 14.758 -12.359 -5.009 1.00 96.19 267 TRP A N 1
ATOM 2085 C CA . TRP A 1 267 ? 14.884 -11.055 -5.656 1.00 96.19 267 TRP A CA 1
ATOM 2086 C C . TRP A 1 267 ? 15.848 -11.088 -6.842 1.00 96.19 267 TRP A C 1
ATOM 2088 O O . TRP A 1 267 ? 15.544 -10.540 -7.907 1.00 96.19 267 TRP A O 1
ATOM 2098 N N . GLN A 1 268 ? 16.995 -11.754 -6.696 1.00 94.44 268 GLN A N 1
ATOM 2099 C CA . GLN A 1 268 ? 17.944 -11.945 -7.794 1.00 94.44 268 GLN A CA 1
ATOM 2100 C C . GLN A 1 268 ? 17.287 -12.665 -8.975 1.00 94.44 268 GLN A C 1
ATOM 2102 O O . GLN A 1 268 ? 17.403 -12.201 -10.110 1.00 94.44 268 GLN A O 1
ATOM 2107 N N . ALA A 1 269 ? 16.530 -13.735 -8.714 1.00 92.56 269 ALA A N 1
ATOM 2108 C CA . ALA A 1 269 ? 15.806 -14.461 -9.753 1.00 92.56 269 ALA A CA 1
ATOM 2109 C C . ALA A 1 269 ? 14.789 -13.564 -10.476 1.00 92.56 269 ALA A C 1
ATOM 2111 O O . ALA A 1 269 ? 14.764 -13.533 -11.705 1.00 92.56 269 ALA A O 1
ATOM 2112 N N . CYS A 1 270 ? 13.998 -12.781 -9.735 1.00 91.12 270 CYS A N 1
ATOM 2113 C CA . CYS A 1 270 ? 12.981 -11.896 -10.308 1.00 91.12 270 CYS A CA 1
ATOM 2114 C C . CYS A 1 270 ? 13.580 -10.727 -11.107 1.00 91.12 270 CYS A C 1
ATOM 2116 O O . CYS A 1 270 ? 13.102 -10.400 -12.196 1.00 91.12 270 CYS A O 1
ATOM 2118 N N . SER A 1 271 ? 14.635 -10.101 -10.583 1.00 90.44 271 SER A N 1
ATOM 2119 C CA . SER A 1 271 ? 15.282 -8.935 -11.198 1.00 90.44 271 SER A CA 1
ATOM 2120 C C . SER A 1 271 ? 16.155 -9.293 -12.406 1.00 90.44 271 SER A C 1
ATOM 2122 O O . SER A 1 271 ? 16.345 -8.460 -13.297 1.00 90.44 271 SER A O 1
ATOM 2124 N N . ALA A 1 272 ? 16.647 -10.534 -12.487 1.00 84.19 272 ALA A N 1
ATOM 2125 C CA . ALA A 1 272 ? 17.430 -11.030 -13.617 1.00 84.19 272 ALA A CA 1
ATOM 2126 C C . ALA A 1 272 ? 16.600 -11.242 -14.893 1.00 84.19 272 ALA A C 1
ATOM 2128 O O . ALA A 1 272 ? 17.174 -11.281 -15.988 1.00 84.19 272 ALA A O 1
ATOM 2129 N N . VAL A 1 273 ? 15.265 -11.335 -14.789 1.00 69.06 273 VAL A N 1
ATOM 2130 C CA . VAL A 1 273 ? 14.352 -11.498 -15.932 1.00 69.06 273 VAL A CA 1
ATOM 2131 C C . VAL A 1 273 ? 14.242 -10.187 -16.726 1.00 69.06 273 VAL A C 1
ATOM 2133 O O . VAL A 1 273 ? 13.208 -9.527 -16.796 1.00 69.06 273 VAL A O 1
ATOM 2136 N N . THR A 1 274 ? 15.332 -9.803 -17.388 1.00 58.94 274 THR A N 1
ATOM 2137 C CA . THR A 1 274 ? 15.275 -8.956 -18.580 1.00 58.94 274 THR A CA 1
ATOM 2138 C C . THR A 1 274 ? 14.843 -9.847 -19.723 1.00 58.94 274 THR A C 1
ATOM 2140 O O . THR A 1 274 ? 15.540 -10.787 -20.102 1.00 58.94 274 THR A O 1
ATOM 2143 N N . SER A 1 275 ? 13.652 -9.597 -20.251 1.00 52.88 275 SER A N 1
ATOM 2144 C CA . SER A 1 275 ? 13.058 -10.515 -21.211 1.00 52.88 275 SER A CA 1
ATOM 2145 C C . SER A 1 275 ? 13.946 -10.746 -22.426 1.00 52.88 275 SER A C 1
ATOM 2147 O O . SER A 1 275 ? 14.477 -9.810 -23.022 1.00 52.88 275 SER A O 1
ATOM 2149 N N . VAL A 1 276 ? 14.031 -12.005 -22.856 1.00 51.62 276 VAL A N 1
ATOM 2150 C CA . VAL A 1 276 ? 14.603 -12.391 -24.155 1.00 51.62 276 VAL A CA 1
ATOM 2151 C C . VAL A 1 276 ? 13.965 -11.571 -25.290 1.00 51.62 276 VAL A C 1
ATOM 2153 O O . VAL A 1 276 ? 14.620 -11.255 -26.279 1.00 51.62 276 VAL A O 1
ATOM 2156 N N . ARG A 1 277 ? 12.705 -11.142 -25.120 1.00 51.78 277 ARG A N 1
ATOM 2157 C CA . ARG A 1 277 ? 11.981 -10.255 -26.041 1.00 51.78 277 ARG A CA 1
ATOM 2158 C C . ARG A 1 277 ? 12.493 -8.807 -26.020 1.00 51.78 277 ARG A C 1
ATOM 2160 O O . ARG A 1 277 ? 12.630 -8.230 -27.089 1.00 51.78 277 ARG A O 1
ATOM 2167 N N . GLN A 1 278 ? 12.842 -8.235 -24.863 1.00 55.94 278 GLN A N 1
ATOM 2168 C CA . GLN A 1 278 ? 13.549 -6.947 -24.771 1.00 55.94 278 GLN A CA 1
ATOM 2169 C C . GLN A 1 278 ? 14.974 -7.055 -25.304 1.00 55.94 278 GLN A C 1
ATOM 2171 O O . GLN A 1 278 ? 15.398 -6.147 -26.005 1.00 55.94 278 GLN A O 1
ATOM 2176 N N . ARG A 1 279 ? 15.679 -8.173 -25.071 1.00 54.38 279 ARG A N 1
ATOM 2177 C CA . ARG A 1 279 ? 16.987 -8.419 -25.701 1.00 54.38 279 ARG A CA 1
ATOM 2178 C C . ARG A 1 279 ? 16.868 -8.476 -27.224 1.00 54.38 279 ARG A C 1
ATOM 2180 O O . ARG A 1 279 ? 17.659 -7.832 -27.889 1.00 54.38 279 ARG A O 1
ATOM 2187 N N . LYS A 1 280 ? 15.845 -9.139 -27.784 1.00 54.50 280 LYS A N 1
ATOM 2188 C CA . LYS A 1 280 ? 15.569 -9.132 -29.237 1.00 54.50 280 LYS A CA 1
ATOM 2189 C C . LYS A 1 280 ? 15.103 -7.770 -29.767 1.00 54.50 280 LYS A C 1
ATOM 2191 O O . LYS A 1 280 ? 15.461 -7.421 -30.881 1.00 54.50 280 LYS A O 1
ATOM 2196 N N . LYS A 1 281 ? 14.334 -6.991 -28.998 1.00 53.56 281 LYS A N 1
ATOM 2197 C CA . LYS A 1 281 ? 13.882 -5.645 -29.399 1.00 53.56 281 LYS A CA 1
ATOM 2198 C C . LYS A 1 281 ? 15.018 -4.611 -29.345 1.00 53.56 281 LYS A C 1
ATOM 2200 O O . LYS A 1 281 ? 15.052 -3.727 -30.187 1.00 53.56 281 LYS A O 1
ATOM 2205 N N . LEU A 1 282 ? 15.960 -4.761 -28.409 1.00 51.28 282 LEU A N 1
ATOM 2206 C CA . LEU A 1 282 ? 17.196 -3.971 -28.327 1.00 51.28 282 LEU A CA 1
ATOM 2207 C C . LEU A 1 282 ? 18.246 -4.431 -29.352 1.00 51.28 282 LEU A C 1
ATOM 2209 O O . LEU A 1 282 ? 18.920 -3.596 -29.936 1.00 51.28 282 LEU A O 1
ATOM 2213 N N . ALA A 1 283 ? 18.352 -5.736 -29.623 1.00 52.56 283 ALA A N 1
ATOM 2214 C CA . ALA A 1 283 ? 19.277 -6.288 -30.620 1.00 52.56 283 ALA A CA 1
ATOM 2215 C C . ALA A 1 283 ? 18.768 -6.182 -32.072 1.00 52.56 283 ALA A C 1
ATOM 2217 O O . ALA A 1 283 ? 19.553 -6.337 -32.999 1.00 52.56 283 ALA A O 1
ATOM 2218 N N . GLY A 1 284 ? 17.467 -5.946 -32.283 1.00 53.78 284 GLY A N 1
ATOM 2219 C CA . GLY A 1 284 ? 16.828 -5.873 -33.605 1.00 53.78 284 GLY A CA 1
ATOM 2220 C C . GLY A 1 284 ? 16.275 -4.494 -33.984 1.00 53.78 284 GLY A C 1
ATOM 2221 O O . GLY A 1 284 ? 15.542 -4.389 -34.961 1.00 53.78 284 GLY A O 1
ATOM 2222 N N . GLY A 1 285 ? 16.566 -3.446 -33.209 1.00 40.94 285 GLY A N 1
ATOM 2223 C CA . GLY A 1 285 ? 15.982 -2.114 -33.370 1.00 40.94 285 GLY A CA 1
ATOM 2224 C C . GLY A 1 285 ? 16.864 -1.126 -34.129 1.00 40.94 285 GLY A C 1
ATOM 2225 O O . GLY A 1 285 ? 17.261 -0.119 -33.553 1.00 40.94 285 GLY A O 1
ATOM 2226 N N . LEU A 1 286 ? 17.114 -1.365 -35.422 1.00 42.75 286 LEU A N 1
ATOM 2227 C CA . LEU A 1 286 ? 17.338 -0.259 -36.357 1.00 42.75 286 LEU A CA 1
ATOM 2228 C C . LEU A 1 286 ? 15.977 0.433 -36.515 1.00 42.75 286 LEU A C 1
ATOM 2230 O O . LEU A 1 286 ? 15.048 -0.109 -37.114 1.00 42.75 286 LEU A O 1
ATOM 2234 N N . TRP A 1 287 ? 15.824 1.585 -35.874 1.00 39.28 287 TRP A N 1
ATOM 2235 C CA . TRP A 1 287 ? 14.597 2.372 -35.893 1.00 39.28 287 TRP A CA 1
ATOM 2236 C C . TRP A 1 287 ? 14.468 3.040 -37.270 1.00 39.28 287 TRP A C 1
ATOM 2238 O O . TRP A 1 287 ? 14.917 4.163 -37.473 1.00 39.28 287 TRP A O 1
ATOM 2248 N N . THR A 1 288 ? 13.899 2.348 -38.261 1.00 42.09 288 THR A N 1
ATOM 2249 C CA . THR A 1 288 ? 13.484 3.007 -39.507 1.00 42.09 288 THR A CA 1
ATOM 2250 C C . THR A 1 288 ? 12.213 3.788 -39.203 1.00 42.09 288 THR A C 1
ATOM 2252 O O . THR A 1 288 ? 11.113 3.229 -39.199 1.00 42.09 288 THR A O 1
ATOM 2255 N N . GLY A 1 289 ? 12.382 5.067 -38.868 1.00 38.22 289 GLY A N 1
ATOM 2256 C CA . GLY A 1 289 ? 11.285 5.995 -38.642 1.00 38.22 289 GLY A CA 1
ATOM 2257 C C . GLY A 1 289 ? 10.322 5.968 -39.825 1.00 38.22 289 GLY A C 1
ATOM 2258 O O . GLY A 1 289 ? 10.678 6.340 -40.940 1.00 38.22 289 GLY A O 1
ATOM 2259 N N . LYS A 1 290 ? 9.086 5.523 -39.587 1.00 38.91 290 LYS A N 1
ATOM 2260 C CA . LYS A 1 290 ? 7.982 5.854 -40.482 1.00 38.91 290 LYS A CA 1
ATOM 2261 C C . LYS A 1 290 ? 7.603 7.295 -40.183 1.00 38.91 290 LYS A C 1
ATOM 2263 O O . LYS A 1 290 ? 6.948 7.570 -39.183 1.00 38.91 290 LYS A O 1
ATOM 2268 N N . SER A 1 291 ? 8.048 8.191 -41.054 1.00 38.69 291 SER A N 1
ATOM 2269 C CA . SER A 1 291 ? 7.515 9.539 -41.187 1.00 38.69 291 SER A CA 1
ATOM 2270 C C . SER A 1 291 ? 5.995 9.457 -41.325 1.00 38.69 291 SER A C 1
ATOM 2272 O O . SER A 1 291 ? 5.476 8.913 -42.303 1.00 38.69 291 SER A O 1
ATOM 2274 N N . SER A 1 292 ? 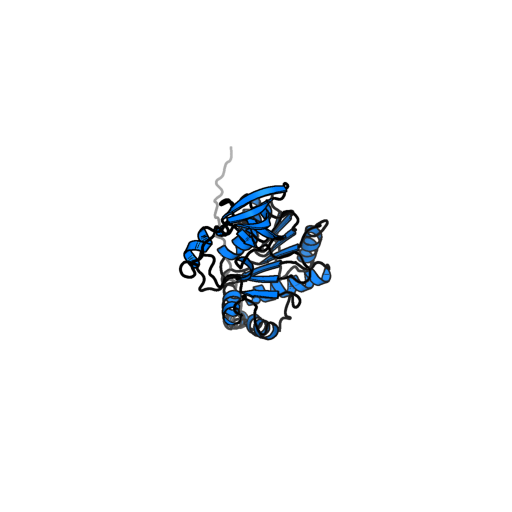5.282 9.974 -40.333 1.00 41.81 292 SER A N 1
ATOM 2275 C CA . SER A 1 292 ? 3.867 10.299 -40.439 1.00 41.81 292 SER A CA 1
ATOM 2276 C C . SER A 1 292 ? 3.695 11.326 -41.559 1.00 41.81 292 SER A C 1
ATOM 2278 O O . SER A 1 292 ? 4.144 12.465 -41.432 1.00 41.81 292 SER A O 1
ATOM 2280 N N . GLY A 1 293 ? 3.097 10.905 -42.674 1.00 35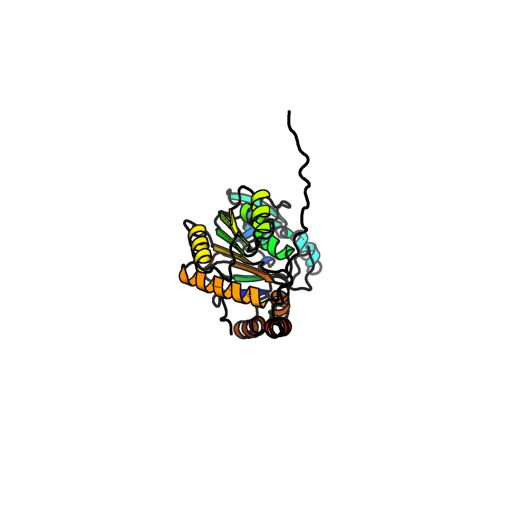.62 293 GLY A N 1
ATOM 2281 C CA . GLY A 1 293 ? 2.714 11.800 -43.758 1.00 35.62 293 GLY A CA 1
ATOM 2282 C C . GLY A 1 293 ? 1.689 12.815 -43.263 1.00 35.62 293 GLY A C 1
ATOM 2283 O O . GLY A 1 293 ? 0.611 12.445 -42.804 1.00 35.62 293 GLY A O 1
ATOM 2284 N N . VAL A 1 294 ? 2.049 14.091 -43.355 1.00 42.06 294 VAL A N 1
ATOM 2285 C CA . VAL A 1 294 ? 1.123 15.219 -43.249 1.00 42.06 294 VAL A CA 1
ATOM 2286 C C . VAL A 1 294 ? 0.322 15.267 -44.557 1.00 42.06 294 VAL A C 1
ATOM 2288 O O . VAL A 1 294 ? 0.942 15.301 -45.623 1.00 42.06 294 VAL A O 1
ATOM 2291 N N . PRO A 1 295 ? -1.021 15.251 -44.538 1.00 42.09 295 PRO A N 1
ATOM 2292 C CA . PRO A 1 295 ? -1.790 15.483 -45.750 1.00 42.09 295 PRO A CA 1
ATOM 2293 C C . PRO A 1 295 ? -1.675 16.961 -46.142 1.00 42.09 295 PRO A C 1
ATOM 2295 O O . PRO A 1 295 ? -1.917 17.856 -45.332 1.00 42.09 295 PRO A O 1
ATOM 2298 N N . ALA A 1 296 ? -1.283 17.210 -47.390 1.00 38.03 296 ALA A N 1
ATOM 2299 C CA . ALA A 1 296 ? -1.237 18.542 -47.973 1.00 38.03 296 ALA A CA 1
ATOM 2300 C C . ALA A 1 296 ? -2.655 19.134 -48.047 1.00 38.03 296 ALA A C 1
ATOM 2302 O O . ALA A 1 296 ? -3.518 18.615 -48.753 1.00 38.03 296 ALA A O 1
ATOM 2303 N N . LEU A 1 297 ? -2.887 20.230 -47.324 1.00 39.72 297 LEU A N 1
ATOM 2304 C CA . LEU A 1 297 ? -4.052 21.090 -47.507 1.00 39.72 297 LEU A CA 1
ATOM 2305 C C . LEU A 1 297 ? -3.794 22.000 -48.713 1.00 39.72 297 LEU A C 1
ATOM 2307 O O . LEU A 1 297 ? -3.090 23.001 -48.611 1.00 39.72 297 LEU A O 1
ATOM 2311 N N . THR A 1 298 ? -4.364 21.653 -49.865 1.00 44.97 298 THR A N 1
ATOM 2312 C CA . THR A 1 298 ? -4.508 22.569 -51.002 1.00 44.97 298 THR A CA 1
ATOM 2313 C C . THR A 1 298 ? -5.791 23.375 -50.813 1.00 44.97 298 THR A C 1
ATOM 2315 O O . THR A 1 298 ? -6.877 22.904 -51.147 1.00 44.97 298 THR A O 1
ATOM 2318 N N . GLY A 1 299 ? -5.672 24.568 -50.231 1.00 44.53 299 GLY A N 1
ATOM 2319 C CA . GLY A 1 299 ? -6.738 25.567 -50.187 1.00 44.53 299 GLY A CA 1
ATOM 2320 C C . GLY A 1 299 ? -6.524 26.609 -51.280 1.00 44.53 299 GLY A C 1
ATOM 2321 O O . GLY A 1 299 ? -5.559 27.368 -51.226 1.00 44.53 299 GLY A O 1
ATOM 2322 N N . SER A 1 300 ? -7.407 26.613 -52.275 1.00 42.16 300 SER A N 1
ATOM 2323 C CA . SER A 1 300 ? -7.470 27.609 -53.344 1.00 42.16 300 SER A CA 1
ATOM 2324 C C . SER A 1 300 ? -7.878 28.977 -52.789 1.00 42.16 300 SER A C 1
ATOM 2326 O O . SER A 1 300 ? -8.861 29.091 -52.060 1.00 42.16 300 SER A O 1
ATOM 2328 N N . LEU A 1 301 ? -7.121 30.010 -53.157 1.00 45.88 301 LEU A N 1
ATOM 2329 C CA . LEU A 1 301 ? -7.480 31.417 -52.998 1.00 45.88 301 LEU A CA 1
ATOM 2330 C C . LEU A 1 301 ? -8.532 31.779 -54.054 1.00 45.88 301 LEU A C 1
ATOM 2332 O O . LEU A 1 301 ? -8.196 31.867 -55.233 1.00 45.88 301 LEU A O 1
ATOM 2336 N N . GLU A 1 302 ? -9.774 32.021 -53.635 1.00 51.53 302 GLU A N 1
ATOM 2337 C CA . GLU A 1 302 ? -10.718 32.821 -54.416 1.00 51.53 302 GLU A CA 1
ATOM 2338 C C . GLU A 1 302 ? -10.789 34.241 -53.853 1.00 51.53 302 GLU A C 1
ATOM 2340 O O . GLU A 1 302 ? -10.965 34.496 -52.662 1.00 51.53 302 GLU A O 1
ATOM 2345 N N . THR A 1 303 ? -10.562 35.153 -54.785 1.00 52.84 303 THR A N 1
ATOM 2346 C CA . THR A 1 303 ? -10.553 36.607 -54.728 1.00 52.84 303 THR A CA 1
ATOM 2347 C C . THR A 1 303 ? -11.852 37.204 -54.199 1.00 52.84 303 THR A C 1
ATOM 2349 O O . THR A 1 303 ? -12.921 36.95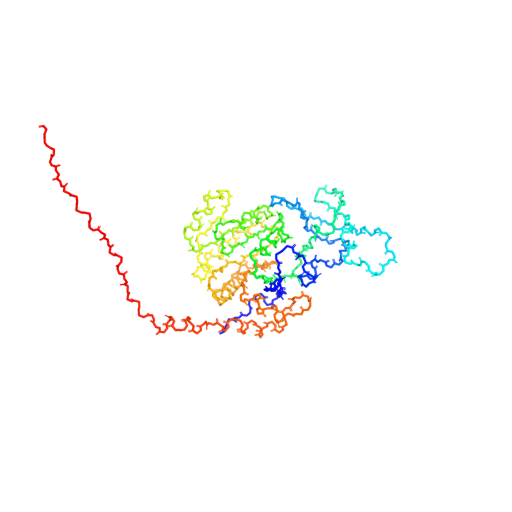7 -54.750 1.00 52.84 303 THR A O 1
ATOM 2352 N N . LEU A 1 304 ? -11.725 38.113 -53.233 1.00 49.66 304 LEU A N 1
ATOM 2353 C CA . LEU A 1 304 ? -12.687 39.184 -52.992 1.00 49.66 304 LEU A CA 1
ATOM 2354 C C . LEU A 1 304 ? -11.973 40.522 -53.201 1.00 49.66 304 LEU A C 1
ATOM 2356 O O . LEU A 1 304 ? -11.044 40.870 -52.474 1.00 49.66 304 LEU A O 1
ATOM 2360 N N . GLN A 1 305 ? -12.416 41.248 -54.220 1.00 48.88 305 GLN A N 1
ATOM 2361 C CA . GLN A 1 305 ? -12.262 42.693 -54.343 1.00 48.88 305 GLN A CA 1
ATOM 2362 C C . GLN A 1 305 ? -13.668 43.319 -54.426 1.00 48.88 305 GLN A C 1
ATOM 2364 O O . GLN A 1 305 ? -14.607 42.597 -54.764 1.00 48.88 305 GLN A O 1
ATOM 2369 N N . PRO A 1 306 ? -13.803 44.591 -54.006 1.00 65.25 306 PRO A N 1
ATOM 2370 C CA . PRO A 1 306 ? -15.028 45.165 -53.439 1.00 65.25 306 PRO A CA 1
ATOM 2371 C C . PRO A 1 306 ? -16.180 45.380 -54.421 1.00 65.25 306 PRO A C 1
ATOM 2373 O O . PRO A 1 306 ? -15.915 45.591 -55.626 1.00 65.25 306 PRO A O 1
#

Sequence (306 aa):
MLSLPFAGHRWQCAQGPKEQRGDFFPRWASQLFGPFRPGDVVAVDQHTNQRHLHAEVVRELVEGLEHDELFSGLLRRCELLLRLGDGSLRQIPRRRCVRVFARDENERRVLLVHETFAYRRLAKTQVGQADAVLEIGSSFGDCTHILASHAREVLGIDNSPELVEESRRRYPTLHFELLDALSEPEQLAELCRSLCAGSGGGFKVFVDIGGDRLGGAVCRALVQLWHICEEIGVLPSLVVVKCKSLAANAANACDARGDICELPAWWQACSAVTSVRQRKKLAGGLWTGKSSGVPALTGSLETLQP

Secondary structure (DSSP, 8-state):
----TTTTSEEEEEE-TT--SSS--TTTTHHHHS---TT-EEEE--SSSS--EEEEEEEEE------GGGHHHHTTT-EEEEEETTS-EEEEEGGGEEEPPP--GGG-EEEEESSHHHHHHHHHHS--TT-EEEEE--TTSHHHHHHHTTSSEEEEEES-HHHHHHHHHH-TTSEEEE--TTT-HHHHHHHHHHHHTT--S-EEEEE---SS--THHHHHHHHHHHHHHHHTT---SEEEEE-HHHHHHHHHHB-TT-BBTTHHHHHHHHHH---HHHHHHHHS--------PPPP----------